Protein AF-A0A954UFY0-F1 (afdb_monomer_lite)

Foldseek 3Di:
DDKDKDAQPLVRDIDIEDLQWDFDRDNPPVDDGDTDRADQAAQKAKDQLCDPADPVKDFQWDHDDDLRHTKGWWQWDQPDADPVRHTWIWTKIKHFDDPHRHHQFRHWDAQQKKKKWKKAFQDQFKKKKKWFWADSSRHGQAIWIDIAHSVNQVVQWDPDPDRVDPRITMGIGRQQRIGGPDNPHDRRDHRIGTGMIMMTTGPDRRGMMTRMIMMHD

Radius of gyration: 18.79 Å; chains: 1; bounding box: 52×45×52 Å

Sequence (217 aa):
SGRGRMRRLADGKEVELTDRQSAVATFDTAEPMKPARPAPPPPQWTQDFREPPPPNCKGHWQPARDGQPAMVTAVPCIAGRDADDRPVIHYGITARAAPTAASHGLVTLTPTSRLRVRYRVASDSNVRIMLGLQKPNGGFGGNFQVWLAADEVSRLLTTEPSTSDASWQSLDIPIAEFEPLIDHIPRPPNNAQVSLVFVATTSIEAGLEVAELSITP

pLDDT: mean 87.23, std 10.58, range [45.84, 97.62]

Secondary structure (DSSP, 8-state):
--EEEEE-TTT--EEEEETT-B----S-TTS----BPPPPPPS-EEE--SSPPPTTSBSEEE--BTTBPPEEE-EEEEEEE-TTSPEEEEEEEEEE---BTTB--SEE--TT-EEEEEEE-SS---EEEEEEEE-TTSSEEEEEEEEE-TTTGGGTB--PPP-S-TT-EEEEEEGGGPEESSTTS-SS-TTPEEEEEEEEEESS----EEEEEEEE-

Structure (mmCIF, N/CA/C/O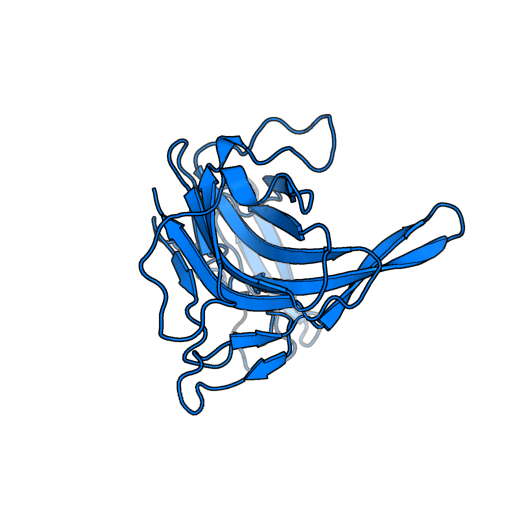 backbone):
data_AF-A0A954UFY0-F1
#
_entry.id   AF-A0A954UFY0-F1
#
loop_
_atom_site.group_PDB
_atom_site.id
_atom_site.type_symbol
_atom_site.label_atom_id
_atom_site.label_alt_id
_atom_site.label_comp_id
_atom_site.label_asym_id
_atom_site.label_entity_id
_atom_site.label_seq_id
_atom_site.pdbx_PDB_ins_code
_atom_site.Cartn_x
_atom_site.Cartn_y
_atom_site.Cartn_z
_atom_site.occupancy
_atom_site.B_iso_or_equiv
_atom_site.auth_seq_id
_atom_site.auth_comp_id
_atom_site.auth_asym_id
_atom_site.auth_atom_id
_atom_site.pdbx_PDB_model_num
ATOM 1 N N . SER A 1 1 ? 27.572 -3.526 -16.489 1.00 57.50 1 SER A N 1
ATOM 2 C CA . SER A 1 1 ? 26.243 -3.112 -16.980 1.00 57.50 1 SER A CA 1
ATOM 3 C C . SER A 1 1 ? 25.424 -4.361 -17.240 1.00 57.50 1 SER A C 1
ATOM 5 O O . SER A 1 1 ? 25.910 -5.263 -17.914 1.00 57.50 1 SER A O 1
ATOM 7 N N . GLY A 1 2 ? 24.234 -4.458 -16.646 1.00 76.81 2 GLY A N 1
ATOM 8 C CA . GLY A 1 2 ? 23.334 -5.593 -16.869 1.00 76.81 2 GLY A CA 1
ATOM 9 C C . GLY A 1 2 ? 22.489 -5.369 -18.120 1.00 76.81 2 GLY A C 1
ATOM 10 O O . GLY A 1 2 ? 21.963 -4.273 -18.310 1.00 76.81 2 GLY A O 1
ATOM 11 N N . ARG A 1 3 ? 22.370 -6.387 -18.976 1.00 87.56 3 ARG A N 1
ATOM 12 C CA . ARG A 1 3 ? 21.373 -6.426 -20.052 1.00 87.56 3 ARG A CA 1
ATOM 13 C C . ARG A 1 3 ? 20.455 -7.610 -19.807 1.00 87.56 3 ARG A C 1
ATOM 15 O O . ARG A 1 3 ? 20.934 -8.701 -19.508 1.00 87.56 3 ARG A O 1
ATOM 22 N N . GLY A 1 4 ? 19.158 -7.374 -19.914 1.00 89.38 4 GLY A N 1
ATOM 23 C CA . GLY A 1 4 ? 18.129 -8.402 -19.844 1.00 89.38 4 GLY A CA 1
ATOM 24 C C . GLY A 1 4 ? 17.388 -8.496 -21.167 1.00 89.38 4 GLY A C 1
ATOM 25 O O . GLY A 1 4 ? 17.350 -7.538 -21.938 1.00 89.38 4 GLY A O 1
ATOM 26 N N . ARG A 1 5 ? 16.771 -9.647 -21.420 1.00 93.44 5 ARG A N 1
ATOM 27 C CA . ARG A 1 5 ? 15.828 -9.815 -22.523 1.00 93.44 5 ARG A CA 1
ATOM 28 C C . ARG A 1 5 ? 14.490 -10.237 -21.954 1.00 93.44 5 ARG A C 1
ATOM 30 O O . ARG A 1 5 ? 14.431 -11.163 -21.151 1.00 93.44 5 ARG A O 1
ATOM 37 N N . MET A 1 6 ? 13.435 -9.551 -22.366 1.00 93.38 6 MET A N 1
ATOM 38 C CA . MET A 1 6 ? 12.068 -9.895 -22.005 1.00 93.38 6 MET A CA 1
ATOM 39 C C . MET A 1 6 ? 11.339 -10.391 -23.247 1.00 93.38 6 MET A C 1
ATOM 41 O O . MET A 1 6 ? 11.436 -9.769 -24.305 1.00 93.38 6 MET A O 1
ATOM 45 N N . ARG A 1 7 ? 10.604 -11.496 -23.109 1.00 95.12 7 ARG A N 1
ATOM 46 C CA . ARG A 1 7 ? 9.772 -12.071 -24.166 1.00 95.12 7 ARG A CA 1
ATOM 47 C C . ARG A 1 7 ? 8.318 -12.100 -23.717 1.00 95.12 7 ARG A C 1
ATOM 49 O O . ARG A 1 7 ? 8.015 -12.663 -22.666 1.00 95.12 7 ARG A O 1
ATOM 56 N N . ARG A 1 8 ? 7.413 -11.543 -24.522 1.00 95.19 8 ARG A N 1
ATOM 57 C CA . ARG A 1 8 ? 5.970 -11.731 -24.341 1.00 95.19 8 ARG A CA 1
ATOM 58 C C . ARG A 1 8 ? 5.596 -13.103 -24.890 1.00 95.19 8 ARG A C 1
ATOM 60 O O . ARG A 1 8 ? 5.804 -13.386 -26.064 1.00 95.19 8 ARG A O 1
ATOM 67 N N . LEU A 1 9 ? 5.060 -13.973 -24.038 1.00 95.06 9 LEU A N 1
ATOM 68 C CA . LEU A 1 9 ? 4.742 -15.350 -24.433 1.00 95.06 9 LEU A CA 1
ATOM 69 C C . LEU A 1 9 ? 3.571 -15.433 -25.422 1.00 95.06 9 LEU A C 1
ATOM 71 O O . LEU A 1 9 ? 3.555 -16.341 -26.243 1.00 95.06 9 LEU A O 1
ATOM 75 N N . ALA A 1 10 ? 2.638 -14.477 -25.372 1.00 94.25 10 ALA A N 1
ATOM 76 C CA . ALA A 1 10 ? 1.433 -14.472 -26.203 1.00 94.25 10 ALA A CA 1
ATOM 77 C C . ALA A 1 10 ? 1.715 -14.366 -27.716 1.00 94.25 10 ALA A C 1
ATOM 79 O O . ALA A 1 10 ? 1.006 -14.977 -28.505 1.00 94.25 10 ALA A O 1
ATOM 80 N N . ASP A 1 11 ? 2.750 -13.622 -28.122 1.00 94.62 11 ASP A N 1
ATOM 81 C CA . ASP A 1 11 ? 3.118 -13.405 -29.534 1.00 94.62 11 ASP A CA 1
ATOM 82 C C . ASP A 1 11 ? 4.609 -13.633 -29.828 1.00 94.62 11 ASP A C 1
ATOM 84 O O . ASP A 1 11 ? 5.074 -13.437 -30.948 1.00 94.62 11 ASP A O 1
ATOM 88 N N . GLY A 1 12 ? 5.386 -14.024 -28.818 1.00 94.38 12 GLY A N 1
ATOM 89 C CA . GLY A 1 12 ? 6.821 -14.244 -28.935 1.00 94.38 12 GLY A CA 1
ATOM 90 C C . GLY A 1 12 ? 7.653 -12.977 -29.128 1.00 94.38 12 GLY A C 1
ATOM 91 O O . GLY A 1 12 ? 8.858 -13.106 -29.335 1.00 94.38 12 GLY A O 1
ATOM 92 N N . LYS A 1 13 ? 7.067 -11.775 -29.049 1.00 95.38 13 LYS A N 1
ATOM 93 C CA . LYS A 1 13 ? 7.809 -10.520 -29.210 1.00 95.38 13 LYS A CA 1
ATOM 94 C C . LYS A 1 13 ? 8.881 -10.406 -28.131 1.00 95.38 13 LYS A C 1
ATOM 96 O O . LYS A 1 13 ? 8.635 -10.742 -26.973 1.00 95.38 13 LYS A O 1
ATOM 101 N N . GLU A 1 14 ? 10.049 -9.886 -28.496 1.00 96.25 14 GLU A N 1
ATOM 102 C CA . GLU A 1 14 ? 11.185 -9.702 -27.590 1.00 96.25 14 GLU A CA 1
ATOM 103 C C . GLU A 1 14 ? 11.614 -8.234 -27.527 1.00 96.25 14 GLU A C 1
ATOM 105 O O . GLU A 1 14 ? 11.508 -7.496 -28.508 1.00 96.25 14 GLU A O 1
ATOM 110 N N . VAL A 1 15 ? 12.106 -7.812 -26.363 1.00 95.25 15 VAL A N 1
ATOM 111 C CA . VAL A 1 15 ? 12.775 -6.522 -26.165 1.00 95.25 15 VAL A CA 1
ATOM 112 C C . VAL A 1 15 ? 14.019 -6.701 -25.304 1.00 95.25 15 VAL A C 1
ATOM 114 O O . VAL A 1 15 ? 14.014 -7.460 -24.331 1.00 95.25 15 VAL A O 1
ATOM 117 N N . GLU A 1 16 ? 15.082 -5.980 -25.647 1.00 95.25 16 GLU A N 1
ATOM 118 C CA . GLU A 1 16 ? 16.251 -5.845 -24.779 1.00 95.25 16 GLU A CA 1
ATOM 119 C C . GLU A 1 16 ? 16.045 -4.703 -23.782 1.00 95.25 16 GLU A C 1
ATOM 121 O O . GLU A 1 16 ? 15.508 -3.646 -24.114 1.00 95.25 16 GLU A O 1
ATOM 126 N N . LEU A 1 17 ? 16.486 -4.927 -22.549 1.00 90.56 17 LEU A N 1
ATOM 127 C CA . LEU A 1 17 ? 16.390 -3.992 -21.439 1.00 90.56 17 LEU A CA 1
ATOM 128 C C . LEU A 1 17 ? 17.785 -3.728 -20.883 1.00 90.56 17 LEU A C 1
ATOM 130 O O . LEU A 1 17 ? 18.581 -4.648 -20.679 1.00 90.56 17 LEU A O 1
ATOM 134 N N . THR A 1 18 ? 18.068 -2.464 -20.594 1.00 88.81 18 THR A N 1
ATOM 135 C CA . THR A 1 18 ? 19.179 -2.091 -19.711 1.00 88.81 18 THR A CA 1
ATOM 136 C C . THR A 1 18 ? 18.754 -2.190 -18.245 1.00 88.81 18 THR A C 1
ATOM 138 O O . THR A 1 18 ? 17.569 -2.279 -17.931 1.00 88.81 18 THR A O 1
ATOM 141 N N . ASP A 1 19 ? 19.717 -2.108 -17.332 1.00 81.06 19 ASP A N 1
ATOM 142 C CA . ASP A 1 19 ? 19.513 -2.088 -15.874 1.00 81.06 19 ASP A CA 1
ATOM 143 C C . ASP A 1 19 ? 18.650 -0.923 -15.338 1.00 81.06 19 ASP A C 1
ATOM 145 O O . ASP A 1 19 ? 18.321 -0.896 -14.153 1.00 81.06 19 ASP A O 1
ATOM 149 N N . ARG A 1 20 ? 18.272 0.037 -16.192 1.00 79.88 20 ARG A N 1
ATOM 150 C CA . ARG A 1 20 ? 17.399 1.180 -15.865 1.00 79.88 20 ARG A CA 1
ATOM 151 C C . ARG A 1 20 ? 16.147 1.254 -16.734 1.00 79.88 20 ARG A C 1
ATOM 153 O O . ARG A 1 20 ? 15.537 2.322 -16.831 1.00 79.88 20 ARG A O 1
ATOM 160 N N . GLN A 1 21 ? 15.808 0.171 -17.422 1.00 86.69 21 GLN A N 1
ATOM 161 C CA . GLN A 1 21 ? 14.616 0.093 -18.252 1.00 86.69 21 GLN A CA 1
ATOM 162 C C . GLN A 1 21 ? 13.697 -1.018 -17.768 1.00 86.69 21 GLN A C 1
ATOM 164 O O . GLN A 1 21 ? 14.136 -2.074 -17.324 1.00 86.69 21 GLN A O 1
ATOM 169 N N . SER A 1 22 ? 12.407 -0.778 -17.934 1.00 85.19 22 SER A N 1
ATOM 170 C CA . SER A 1 22 ? 11.357 -1.777 -17.795 1.00 85.19 22 SER A CA 1
ATOM 171 C C . SER A 1 22 ? 10.532 -1.831 -19.070 1.00 85.19 22 SER A C 1
ATOM 173 O O . SER A 1 22 ? 10.464 -0.857 -19.817 1.00 85.19 22 SER A O 1
ATOM 175 N N . ALA A 1 23 ? 9.862 -2.948 -19.296 1.00 88.44 23 ALA A N 1
ATOM 176 C CA . ALA A 1 23 ? 8.808 -3.069 -20.289 1.00 88.44 23 ALA A CA 1
ATOM 177 C C . ALA A 1 23 ? 7.655 -3.862 -19.664 1.00 88.44 23 ALA A C 1
ATOM 179 O O . ALA A 1 23 ? 7.866 -4.616 -18.716 1.00 88.44 23 ALA A O 1
ATOM 180 N N . VAL A 1 24 ? 6.447 -3.703 -20.200 1.00 87.75 24 VAL A N 1
ATOM 181 C CA . VAL A 1 24 ? 5.268 -4.462 -19.764 1.00 87.75 24 VAL A CA 1
ATOM 182 C C . VAL A 1 24 ? 4.900 -5.458 -20.857 1.00 87.75 24 VAL A C 1
ATOM 184 O O . VAL A 1 24 ? 4.738 -5.079 -22.017 1.00 87.75 24 VAL A O 1
ATOM 187 N N . ALA A 1 25 ? 4.789 -6.734 -20.488 1.00 89.50 25 ALA A N 1
ATOM 188 C CA . ALA A 1 25 ? 4.212 -7.769 -21.337 1.00 89.50 25 ALA A CA 1
ATOM 189 C C . ALA A 1 25 ? 2.736 -7.949 -20.958 1.00 89.50 25 ALA A C 1
ATOM 191 O O . ALA A 1 25 ? 2.419 -8.501 -19.908 1.00 89.50 25 ALA A O 1
ATOM 192 N N . THR A 1 26 ? 1.840 -7.458 -21.807 1.00 87.19 26 THR A N 1
ATOM 193 C CA . THR A 1 26 ? 0.384 -7.616 -21.681 1.00 87.19 26 THR A CA 1
ATOM 194 C C . THR A 1 26 ? -0.090 -8.880 -22.399 1.00 87.19 26 THR A C 1
ATOM 196 O O . THR A 1 26 ? 0.600 -9.384 -23.282 1.00 87.19 26 THR A O 1
ATOM 199 N N . PHE A 1 27 ? -1.284 -9.382 -22.072 1.00 88.50 27 PHE A N 1
ATOM 200 C CA . PHE A 1 27 ? -1.937 -10.416 -22.891 1.00 88.50 27 PHE A CA 1
ATOM 201 C C . PHE A 1 27 ? -2.489 -9.859 -24.207 1.00 88.50 27 PHE A C 1
ATOM 203 O O . PHE A 1 27 ? -2.537 -10.584 -25.195 1.00 88.50 27 PHE A O 1
ATOM 210 N N . ASP A 1 28 ? -2.861 -8.576 -24.235 1.00 90.00 28 ASP A N 1
ATOM 211 C CA . ASP A 1 28 ? -3.236 -7.894 -25.470 1.00 90.00 28 ASP A CA 1
ATOM 212 C C . ASP A 1 28 ? -1.999 -7.701 -26.353 1.00 90.00 28 ASP A C 1
ATOM 214 O O . ASP A 1 28 ? -1.093 -6.926 -26.032 1.00 90.00 28 ASP A O 1
ATOM 218 N N . THR A 1 29 ? -1.946 -8.431 -27.464 1.00 90.75 29 THR A N 1
ATOM 219 C CA . THR A 1 29 ? -0.816 -8.400 -28.392 1.00 90.75 29 THR A CA 1
ATOM 220 C C . THR A 1 29 ? -0.748 -7.109 -29.207 1.00 90.75 29 THR A C 1
ATOM 222 O O . THR A 1 29 ? 0.331 -6.786 -29.710 1.00 90.75 29 THR A O 1
ATOM 225 N N . ALA A 1 30 ? -1.845 -6.349 -29.312 1.00 91.38 30 ALA A N 1
ATOM 226 C CA . ALA A 1 30 ? -1.854 -5.049 -29.980 1.00 91.38 30 ALA A CA 1
ATOM 227 C C . ALA A 1 30 ? -1.066 -3.994 -29.186 1.00 91.38 30 ALA A C 1
ATOM 229 O O . ALA A 1 30 ? -0.421 -3.124 -29.778 1.00 91.38 30 ALA A O 1
ATOM 230 N N . GLU A 1 31 ? -1.040 -4.111 -27.855 1.00 89.56 31 GLU A N 1
ATOM 231 C CA . GLU A 1 31 ? -0.290 -3.203 -26.988 1.00 89.56 31 GLU A CA 1
ATOM 232 C C . GLU A 1 31 ? 1.229 -3.313 -27.232 1.00 89.56 31 GLU A C 1
ATOM 234 O O . GLU A 1 31 ? 1.794 -4.420 -27.296 1.00 89.56 31 GLU A O 1
ATOM 239 N N . PRO A 1 32 ? 1.945 -2.182 -27.373 1.00 88.50 32 PRO A N 1
ATOM 240 C CA . PRO A 1 32 ? 3.365 -2.191 -27.664 1.00 88.50 32 PRO A CA 1
ATOM 241 C C . PRO A 1 32 ? 4.196 -2.574 -26.433 1.00 88.50 32 PRO A C 1
ATOM 243 O O . PRO A 1 32 ? 4.386 -1.787 -25.513 1.00 88.50 32 PRO A O 1
ATOM 246 N N . MET A 1 33 ? 4.844 -3.737 -26.486 1.00 91.56 33 MET A N 1
ATOM 247 C CA . MET A 1 33 ? 5.951 -4.047 -25.578 1.00 91.56 33 MET A CA 1
ATOM 248 C C . MET A 1 33 ? 7.191 -3.229 -25.977 1.00 91.56 33 MET A C 1
ATOM 250 O O . MET A 1 33 ? 7.845 -3.546 -26.974 1.00 91.56 33 MET A O 1
ATOM 254 N N . LYS A 1 34 ? 7.484 -2.149 -25.241 1.00 90.88 34 LYS A N 1
ATOM 255 C CA . LYS A 1 34 ? 8.627 -1.248 -25.476 1.00 90.88 34 LYS A CA 1
ATOM 256 C C . LYS A 1 34 ? 9.406 -0.994 -24.179 1.00 90.88 34 LYS A C 1
ATOM 258 O O . LYS A 1 34 ? 8.775 -0.781 -23.144 1.00 90.88 34 LYS A O 1
ATOM 263 N N . PRO A 1 35 ? 10.751 -0.966 -24.222 1.00 89.81 35 PRO A N 1
ATOM 264 C CA . PRO A 1 35 ? 11.560 -0.488 -23.108 1.00 89.81 35 PRO A CA 1
ATOM 265 C C . PRO A 1 35 ? 11.249 0.977 -22.805 1.00 89.81 35 PRO A C 1
ATOM 267 O O . PRO A 1 35 ? 11.266 1.819 -23.702 1.00 89.81 35 PRO A O 1
ATOM 270 N N . ALA A 1 36 ? 11.039 1.293 -21.536 1.00 87.44 36 ALA A N 1
ATOM 271 C CA . ALA A 1 36 ? 10.930 2.654 -21.041 1.00 87.44 36 ALA A CA 1
ATOM 272 C C . ALA A 1 36 ? 11.788 2.812 -19.788 1.00 87.44 36 ALA A C 1
ATOM 274 O O . ALA A 1 36 ? 11.953 1.871 -19.008 1.00 87.44 36 ALA A O 1
ATOM 275 N N . ARG A 1 37 ? 12.351 4.009 -19.607 1.00 84.06 37 ARG A N 1
ATOM 276 C CA . ARG A 1 37 ? 12.917 4.395 -18.317 1.00 84.06 37 ARG A CA 1
ATOM 277 C C . ARG A 1 37 ? 11.760 4.898 -17.451 1.00 84.06 37 ARG A C 1
ATOM 279 O O . ARG A 1 37 ? 11.104 5.853 -17.865 1.00 84.06 37 ARG A O 1
ATOM 286 N N . PRO A 1 38 ? 11.530 4.307 -16.276 1.00 78.44 38 PRO A N 1
ATOM 287 C CA . PRO A 1 38 ? 10.484 4.775 -15.382 1.00 78.44 38 PRO A CA 1
ATOM 288 C C . PRO A 1 38 ? 10.800 6.179 -14.877 1.00 78.44 38 PRO A C 1
ATOM 290 O O . PRO A 1 38 ? 11.947 6.472 -14.523 1.00 78.44 38 PRO A O 1
ATOM 293 N N . ALA A 1 39 ? 9.788 7.036 -14.830 1.00 80.50 39 ALA A N 1
ATOM 294 C CA . ALA A 1 39 ? 9.858 8.256 -14.053 1.00 80.50 39 ALA A CA 1
ATOM 295 C C . ALA A 1 39 ? 9.917 7.895 -12.556 1.00 80.50 39 ALA A C 1
ATOM 297 O O . ALA A 1 39 ? 9.316 6.899 -12.136 1.00 80.50 39 ALA A O 1
ATOM 298 N N . PRO A 1 40 ? 10.645 8.673 -11.739 1.00 79.75 40 PRO A N 1
ATOM 299 C CA . PRO A 1 40 ? 10.556 8.525 -10.297 1.00 79.75 40 PRO A CA 1
ATOM 300 C C . PRO A 1 40 ? 9.115 8.808 -9.834 1.00 79.75 40 PRO A C 1
ATOM 302 O O . PRO A 1 40 ? 8.467 9.699 -10.393 1.00 79.75 40 PRO A O 1
ATOM 305 N N . PRO A 1 41 ? 8.613 8.093 -8.812 1.00 87.50 41 PRO A N 1
ATOM 306 C CA . PRO A 1 41 ? 7.343 8.426 -8.182 1.00 87.50 41 PRO A CA 1
ATOM 307 C C . PRO A 1 41 ? 7.348 9.859 -7.635 1.00 87.50 41 PRO A C 1
ATOM 309 O O . PRO A 1 41 ? 8.418 10.368 -7.273 1.00 87.50 41 PRO A O 1
ATOM 312 N N . PRO A 1 42 ? 6.173 10.500 -7.521 1.00 89.81 42 PRO A N 1
ATOM 313 C CA . PRO A 1 42 ? 6.071 11.822 -6.919 1.00 89.81 42 PRO A CA 1
ATOM 314 C C . PRO A 1 42 ? 6.568 11.816 -5.457 1.00 89.81 42 PRO A C 1
ATOM 316 O O . PRO A 1 42 ? 6.625 10.760 -4.818 1.00 89.81 42 PRO A O 1
ATOM 319 N N . PRO A 1 43 ? 6.931 12.987 -4.900 1.00 89.50 43 PRO A N 1
ATOM 320 C CA . PRO A 1 43 ? 7.356 13.109 -3.500 1.00 89.50 43 PRO A CA 1
ATOM 321 C C . PRO A 1 43 ? 6.192 12.997 -2.502 1.00 89.50 43 PRO A C 1
ATOM 323 O O . PRO A 1 43 ? 6.421 12.866 -1.306 1.00 89.50 43 PRO A O 1
ATOM 326 N N . GLN A 1 44 ? 4.954 13.065 -2.989 1.00 94.69 44 GLN A N 1
ATOM 327 C CA . GLN A 1 44 ? 3.731 12.905 -2.212 1.00 94.69 44 GLN A CA 1
ATOM 328 C C . GLN A 1 44 ? 2.695 12.151 -3.041 1.00 94.69 44 GLN A C 1
ATOM 330 O O . GLN A 1 44 ? 2.700 12.235 -4.272 1.00 94.69 44 GLN A O 1
ATOM 335 N N . TRP A 1 45 ? 1.792 11.449 -2.372 1.00 95.62 45 TRP A N 1
ATOM 336 C CA . TRP A 1 45 ? 0.743 10.674 -3.018 1.00 95.62 45 TRP A CA 1
ATOM 337 C C . TRP A 1 45 ? -0.521 10.659 -2.168 1.00 95.62 45 TRP A C 1
ATOM 339 O O . TRP A 1 45 ? -0.433 10.539 -0.951 1.00 95.62 45 TRP A O 1
ATOM 349 N N . THR A 1 46 ? -1.681 10.729 -2.820 1.00 95.69 46 THR A N 1
ATOM 350 C CA . THR A 1 46 ? -2.994 10.647 -2.175 1.00 95.69 46 THR A CA 1
ATOM 351 C C . THR A 1 46 ? -3.940 9.817 -3.031 1.00 95.69 46 THR A C 1
ATOM 353 O O . THR A 1 46 ? -3.943 9.924 -4.258 1.00 95.69 46 THR A O 1
ATOM 356 N N . GLN A 1 47 ? -4.773 9.025 -2.368 1.00 94.88 47 GLN A N 1
ATOM 357 C CA . GLN A 1 47 ? -5.907 8.318 -2.933 1.00 94.88 47 GLN A CA 1
ATOM 358 C C . GLN A 1 47 ? -7.124 8.557 -2.033 1.00 94.88 47 GLN A C 1
ATOM 360 O O . GLN A 1 47 ? -7.253 7.950 -0.974 1.00 94.88 47 GLN A O 1
ATOM 365 N N . ASP A 1 48 ? -8.002 9.459 -2.475 1.00 93.69 48 ASP A N 1
ATOM 366 C CA . ASP A 1 48 ? -9.216 9.911 -1.768 1.00 93.69 48 ASP A CA 1
ATOM 367 C C . ASP A 1 48 ? -10.499 9.183 -2.215 1.00 93.69 48 ASP A C 1
ATOM 369 O O . ASP A 1 48 ? -11.607 9.553 -1.833 1.00 93.69 48 ASP A O 1
ATOM 373 N N . PHE A 1 49 ? -10.339 8.172 -3.076 1.00 94.75 49 PHE A N 1
ATOM 374 C CA . PHE A 1 49 ? -11.391 7.291 -3.586 1.00 94.75 49 PHE A CA 1
ATOM 375 C C . PHE A 1 49 ? -12.621 7.994 -4.178 1.00 94.75 49 PHE A C 1
ATOM 377 O O . PHE A 1 49 ? -13.654 7.350 -4.347 1.00 94.75 49 PHE A O 1
ATOM 384 N N . ARG A 1 50 ? -12.534 9.275 -4.567 1.00 94.25 50 ARG A N 1
ATOM 385 C CA . ARG A 1 50 ? -13.631 9.969 -5.271 1.00 94.25 50 ARG A CA 1
ATOM 386 C C . ARG A 1 50 ? -14.000 9.288 -6.588 1.00 94.25 50 ARG A C 1
ATOM 388 O O . ARG A 1 50 ? -15.151 9.346 -7.013 1.00 94.25 50 ARG A O 1
ATOM 395 N N . GLU A 1 51 ? -13.029 8.612 -7.191 1.00 93.75 51 GLU A N 1
ATOM 396 C CA . GLU A 1 51 ? -13.184 7.741 -8.349 1.00 93.75 51 GLU A CA 1
ATOM 397 C C . GLU A 1 51 ? -12.828 6.290 -7.977 1.00 93.75 51 GLU A C 1
ATOM 399 O O . GLU A 1 51 ? -12.068 6.070 -7.022 1.00 93.75 51 GLU A O 1
ATOM 404 N N . PRO A 1 52 ? -13.344 5.290 -8.722 1.00 93.19 52 PRO A N 1
ATOM 405 C CA . PRO A 1 52 ? -12.967 3.899 -8.519 1.00 93.19 52 PRO A CA 1
ATOM 406 C C . PRO A 1 52 ? -11.444 3.719 -8.571 1.00 93.19 52 PRO A C 1
ATOM 408 O O . PRO A 1 52 ? -10.791 4.256 -9.471 1.00 93.19 52 PRO A O 1
ATOM 411 N N . PRO A 1 53 ? -10.851 2.945 -7.645 1.00 91.56 53 PRO A N 1
ATOM 412 C CA . PRO A 1 53 ? -9.421 2.703 -7.666 1.00 91.56 53 PRO A CA 1
ATOM 413 C C . PRO A 1 53 ? -9.021 1.882 -8.907 1.00 91.56 53 PRO A C 1
ATOM 415 O O . PRO A 1 53 ? -9.845 1.145 -9.458 1.00 91.56 53 PRO A O 1
ATOM 418 N N . PRO A 1 54 ? -7.745 1.946 -9.329 1.00 87.62 54 PRO A N 1
ATOM 419 C CA . PRO A 1 54 ? -7.241 1.138 -10.434 1.00 87.62 54 PRO A CA 1
ATOM 420 C C . PRO A 1 54 ? -7.536 -0.368 -10.269 1.00 87.62 54 PRO A C 1
ATOM 422 O O . PRO A 1 54 ? -7.526 -0.863 -9.141 1.00 87.62 54 PRO A O 1
ATOM 425 N N . PRO A 1 55 ? -7.717 -1.145 -11.359 1.00 86.62 55 PRO A N 1
ATOM 426 C CA . PRO A 1 55 ? -8.135 -2.554 -11.281 1.00 86.62 55 PRO A CA 1
ATOM 427 C C . PRO A 1 55 ? -7.202 -3.494 -10.502 1.00 86.62 55 PRO A C 1
ATOM 429 O O . PRO A 1 55 ? -7.603 -4.589 -10.118 1.00 86.62 55 PRO A O 1
ATOM 432 N N . ASN A 1 56 ? -5.941 -3.108 -10.299 1.00 87.56 56 ASN A N 1
ATOM 433 C CA . ASN A 1 56 ? -4.966 -3.872 -9.519 1.00 87.56 56 ASN A CA 1
ATOM 434 C C . ASN A 1 56 ? -5.062 -3.618 -8.002 1.00 87.56 56 ASN A C 1
ATOM 436 O O . ASN A 1 56 ? -4.406 -4.317 -7.226 1.00 87.56 56 ASN A O 1
ATOM 440 N N . CYS A 1 57 ? -5.851 -2.634 -7.576 1.00 92.12 57 CYS A N 1
ATOM 441 C CA . CYS A 1 57 ? -6.218 -2.421 -6.183 1.00 92.12 57 CYS A CA 1
ATOM 442 C C . CYS A 1 57 ? -7.233 -3.479 -5.720 1.00 92.12 57 CYS A C 1
ATOM 444 O O . CYS A 1 57 ? -7.851 -4.181 -6.517 1.00 92.12 57 CYS A O 1
ATOM 446 N N . LYS A 1 58 ? -7.403 -3.608 -4.403 1.00 93.81 58 LYS A N 1
ATOM 447 C CA . LYS A 1 58 ? -8.362 -4.545 -3.796 1.00 93.81 58 LYS A CA 1
ATOM 448 C C . LYS A 1 58 ? -9.285 -3.804 -2.853 1.00 93.81 58 LYS A C 1
ATOM 450 O O . LYS A 1 58 ? -8.831 -2.887 -2.173 1.00 93.81 58 LYS A O 1
ATOM 455 N N . GLY A 1 59 ? -10.522 -4.275 -2.787 1.00 96.12 59 GLY A N 1
ATOM 456 C CA . GLY A 1 59 ? -11.591 -3.722 -1.970 1.00 96.12 59 GLY A CA 1
ATOM 457 C C . GLY A 1 59 ? -12.843 -3.476 -2.807 1.00 96.12 59 GLY A C 1
ATOM 458 O O . GLY A 1 59 ? -12.783 -3.461 -4.038 1.00 96.12 59 GLY A O 1
ATOM 459 N N . HIS A 1 60 ? -13.980 -3.316 -2.143 1.00 97.19 60 HIS A N 1
ATOM 460 C CA . HIS A 1 60 ? -15.237 -2.971 -2.792 1.00 97.19 60 HIS A CA 1
ATOM 461 C C . HIS A 1 60 ? -15.433 -1.456 -2.740 1.00 97.19 60 HIS A C 1
ATOM 463 O O . HIS A 1 60 ? -15.683 -0.899 -1.674 1.00 97.19 60 HIS A O 1
ATOM 469 N N . TRP A 1 61 ? -15.258 -0.782 -3.877 1.00 97.62 61 TRP A N 1
ATOM 470 C CA . TRP A 1 61 ? -15.418 0.668 -3.956 1.00 97.62 61 TRP A CA 1
ATOM 471 C C . TRP A 1 61 ? -16.886 1.080 -3.959 1.00 97.62 61 TRP A C 1
ATOM 473 O O . TRP A 1 61 ? -17.712 0.472 -4.641 1.00 97.62 61 TRP A O 1
ATOM 483 N N . GLN A 1 62 ? -17.178 2.157 -3.238 1.00 96.50 62 GLN A N 1
ATOM 484 C CA . GLN A 1 62 ? -18.485 2.784 -3.170 1.00 96.50 62 GLN A CA 1
ATOM 485 C C . GLN A 1 62 ? -18.339 4.298 -3.398 1.00 96.50 62 GLN A C 1
ATOM 487 O O . GLN A 1 62 ? -17.479 4.932 -2.777 1.00 96.50 62 GLN A O 1
ATOM 492 N N . PRO A 1 63 ? -19.170 4.905 -4.265 1.00 96.50 63 PRO A N 1
ATOM 493 C CA . PRO A 1 63 ? -19.173 6.352 -4.445 1.00 96.50 63 PRO A CA 1
ATOM 494 C C . PRO A 1 63 ? -19.681 7.057 -3.183 1.00 96.50 63 PRO A C 1
ATOM 496 O O . PRO A 1 63 ? -20.396 6.461 -2.377 1.00 96.50 63 PRO A O 1
ATOM 499 N N . ALA A 1 64 ? -19.378 8.350 -3.055 1.00 93.81 64 ALA A N 1
ATOM 500 C CA . ALA A 1 64 ? -19.935 9.190 -1.997 1.00 93.81 64 ALA A CA 1
ATOM 501 C C . ALA A 1 64 ? -21.474 9.200 -2.052 1.00 93.81 64 ALA A C 1
ATOM 503 O O . ALA A 1 64 ? -22.062 9.268 -3.136 1.00 93.81 64 ALA A O 1
ATOM 504 N N . ARG A 1 65 ? -22.125 9.148 -0.885 1.00 90.25 65 ARG A N 1
ATOM 505 C CA . ARG A 1 65 ? -23.591 9.174 -0.732 1.00 90.25 65 ARG A CA 1
ATOM 506 C C . ARG A 1 65 ? -23.963 9.907 0.548 1.00 90.25 65 ARG A C 1
ATOM 508 O O . ARG A 1 65 ? -23.335 9.654 1.564 1.00 90.25 65 ARG A O 1
ATOM 515 N N . ASP A 1 66 ? -24.967 10.781 0.493 1.00 82.75 66 ASP A N 1
ATOM 516 C CA . ASP A 1 66 ? -25.655 11.411 1.635 1.00 82.75 66 ASP A CA 1
ATOM 517 C C . ASP A 1 66 ? -24.806 11.585 2.911 1.00 82.75 66 ASP A C 1
ATOM 519 O O . ASP A 1 66 ? -24.978 10.889 3.909 1.00 82.75 66 ASP A O 1
ATOM 523 N N . GLY A 1 67 ? -23.853 12.522 2.872 1.00 80.50 67 GLY A N 1
ATOM 524 C CA . GLY A 1 67 ? -23.003 12.855 4.024 1.00 80.50 67 GLY A CA 1
ATOM 525 C C . GLY A 1 67 ? -21.862 11.870 4.315 1.00 80.50 67 GLY A C 1
ATOM 526 O O . GLY A 1 67 ? -21.032 12.160 5.174 1.00 80.50 67 GLY A O 1
ATOM 527 N N . GLN A 1 68 ? -21.764 10.755 3.587 1.00 86.81 68 GLN A N 1
ATOM 528 C CA . GLN A 1 68 ? -20.638 9.822 3.640 1.00 86.81 68 GLN A CA 1
ATOM 529 C C . GLN A 1 68 ? -19.651 10.067 2.486 1.00 86.81 68 GLN A C 1
ATOM 531 O O . GLN A 1 68 ? -20.073 10.315 1.347 1.00 86.81 68 GLN A O 1
ATOM 536 N N . PRO A 1 69 ? -18.331 9.999 2.749 1.00 91.88 69 PRO A N 1
ATOM 537 C CA . PRO A 1 69 ? -17.324 10.123 1.703 1.00 91.88 69 PRO A CA 1
ATOM 538 C C . PRO A 1 69 ? -17.391 8.934 0.738 1.00 91.88 69 PRO A C 1
ATOM 540 O O . PRO A 1 69 ? -17.968 7.892 1.046 1.00 91.88 69 PRO A O 1
ATOM 543 N N . ALA A 1 70 ? -16.764 9.073 -0.429 1.00 95.38 70 ALA A N 1
ATOM 544 C CA . ALA A 1 70 ? -16.454 7.902 -1.235 1.00 95.38 70 ALA A CA 1
ATOM 545 C C . ALA A 1 70 ? -15.451 7.031 -0.470 1.00 95.38 70 ALA A C 1
ATOM 547 O O . ALA A 1 70 ? -14.607 7.547 0.269 1.00 95.38 70 ALA A O 1
ATOM 548 N N . MET A 1 71 ? -15.578 5.716 -0.593 1.00 96.00 71 MET A N 1
ATOM 549 C CA . MET A 1 71 ? -14.827 4.800 0.256 1.00 96.00 71 MET A CA 1
ATOM 550 C C . MET A 1 71 ? -14.613 3.453 -0.410 1.00 96.00 71 MET A C 1
ATOM 552 O O . MET A 1 71 ? -15.216 3.117 -1.431 1.00 96.00 71 MET A O 1
ATOM 556 N N . VAL A 1 72 ? -13.754 2.656 0.205 1.00 97.62 72 VAL A N 1
ATOM 557 C CA . VAL A 1 72 ? -13.560 1.260 -0.149 1.00 97.62 72 VAL A CA 1
ATOM 558 C C . VAL A 1 72 ? -13.767 0.411 1.089 1.00 97.62 72 VAL A C 1
ATOM 560 O O . VAL A 1 72 ? -13.201 0.702 2.139 1.00 97.62 72 VAL A O 1
ATOM 563 N N . THR A 1 73 ? -14.556 -0.647 0.949 1.00 97.44 73 THR A N 1
ATOM 564 C CA . THR A 1 73 ? -14.756 -1.662 1.982 1.00 97.44 73 THR A CA 1
ATOM 565 C C . THR A 1 73 ? -13.758 -2.797 1.785 1.00 97.44 73 THR A C 1
ATOM 567 O O . THR A 1 73 ? -13.455 -3.206 0.657 1.00 97.44 73 THR A O 1
ATOM 570 N N . ALA A 1 74 ? -13.219 -3.300 2.889 1.00 97.44 74 ALA A N 1
ATOM 571 C CA . ALA A 1 74 ? -12.290 -4.414 2.898 1.00 97.44 74 ALA A CA 1
ATOM 572 C C . ALA A 1 74 ? -12.899 -5.687 2.297 1.00 97.44 74 ALA A C 1
ATOM 574 O O . ALA A 1 74 ? -14.077 -5.980 2.466 1.00 97.44 74 ALA A O 1
ATOM 575 N N . VAL A 1 75 ? -12.066 -6.464 1.603 1.00 96.50 75 VAL A N 1
ATOM 576 C CA . VAL A 1 75 ? -12.438 -7.768 1.032 1.00 96.50 75 VAL A CA 1
ATOM 577 C C . VAL A 1 75 ? -11.485 -8.851 1.538 1.00 96.50 75 VAL A C 1
ATOM 579 O O . VAL A 1 75 ? -10.324 -8.543 1.847 1.00 96.50 75 VAL A O 1
ATOM 582 N N . PRO A 1 76 ? -11.918 -10.123 1.609 1.00 94.88 76 PRO A N 1
ATOM 583 C CA . PRO A 1 76 ? -11.055 -11.211 2.047 1.00 94.88 76 PRO A CA 1
ATOM 584 C C . PRO A 1 76 ? -9.838 -11.368 1.124 1.00 94.88 76 PRO A C 1
ATOM 586 O O . PRO A 1 76 ? -9.930 -11.418 -0.105 1.00 94.88 76 PRO A O 1
ATOM 589 N N . CYS A 1 77 ? -8.668 -11.460 1.741 1.00 90.62 77 CYS A N 1
ATOM 590 C CA . CYS A 1 77 ? -7.366 -11.605 1.115 1.00 90.62 77 CYS A CA 1
ATOM 591 C C . CYS A 1 77 ? -6.600 -12.732 1.807 1.00 90.62 77 CYS A C 1
ATOM 593 O O . CYS A 1 77 ? -6.382 -12.692 3.016 1.00 90.62 77 CYS A O 1
ATOM 595 N N . ILE A 1 78 ? -6.127 -13.705 1.029 1.00 89.75 78 ILE A N 1
ATOM 596 C CA . ILE A 1 78 ? -5.199 -14.722 1.531 1.00 89.75 78 ILE A CA 1
ATOM 597 C C . ILE A 1 78 ? -3.863 -14.030 1.816 1.00 89.75 78 ILE A C 1
ATOM 599 O O . ILE A 1 78 ? -3.209 -13.534 0.897 1.00 89.75 78 ILE A O 1
ATOM 603 N N . ALA A 1 79 ? -3.488 -13.970 3.090 1.00 84.94 79 ALA A N 1
ATOM 604 C CA . ALA A 1 79 ? -2.260 -13.341 3.566 1.00 84.94 79 ALA A CA 1
ATOM 605 C C . ALA A 1 79 ? -1.091 -14.325 3.684 1.00 84.94 79 ALA A C 1
ATOM 607 O O . ALA A 1 79 ? 0.063 -13.914 3.769 1.00 84.94 79 ALA A O 1
ATOM 608 N N . GLY A 1 80 ? -1.390 -15.620 3.678 1.00 86.38 80 GLY A N 1
ATOM 609 C CA . GLY A 1 80 ? -0.415 -16.689 3.795 1.00 86.38 80 GLY A CA 1
ATOM 610 C C . GLY A 1 80 ? -1.101 -18.003 4.126 1.00 86.38 80 GLY A C 1
ATOM 611 O O . GLY A 1 80 ? -2.313 -18.153 3.933 1.00 86.38 80 GLY A O 1
ATOM 612 N N . ARG A 1 81 ? -0.311 -18.942 4.636 1.00 89.62 81 ARG A N 1
ATOM 613 C CA . ARG A 1 81 ? -0.790 -20.210 5.174 1.00 89.62 81 ARG A CA 1
ATOM 614 C C . ARG A 1 81 ? -0.184 -20.445 6.549 1.00 89.62 81 ARG A C 1
ATOM 616 O O . ARG A 1 81 ? 0.933 -19.991 6.798 1.00 89.62 81 ARG A O 1
ATOM 623 N N . ASP A 1 82 ? -0.943 -21.080 7.430 1.00 89.50 82 ASP A N 1
ATOM 624 C CA . ASP A 1 82 ? -0.460 -21.482 8.749 1.00 89.50 82 ASP A CA 1
ATOM 625 C C . ASP A 1 82 ? 0.370 -22.780 8.676 1.00 89.50 82 ASP A C 1
ATOM 627 O O . ASP A 1 82 ? 0.660 -23.298 7.594 1.00 89.50 82 ASP A O 1
ATOM 631 N N . ALA A 1 83 ? 0.787 -23.292 9.837 1.00 92.12 83 ALA A N 1
ATOM 632 C CA . ALA A 1 83 ? 1.591 -24.511 9.937 1.00 92.12 83 ALA A CA 1
ATOM 633 C C . ALA A 1 83 ? 0.863 -25.774 9.430 1.00 92.12 83 ALA A C 1
ATOM 635 O O . ALA A 1 83 ? 1.526 -26.737 9.050 1.00 92.12 83 ALA A O 1
ATOM 636 N N . ASP A 1 84 ? -0.471 -25.749 9.382 1.00 94.75 84 ASP A N 1
ATOM 637 C CA . ASP A 1 84 ? -1.325 -26.839 8.904 1.00 94.75 84 ASP A CA 1
ATOM 638 C C . ASP A 1 84 ? -1.741 -26.643 7.428 1.00 94.75 84 ASP A C 1
ATOM 640 O O . ASP A 1 84 ? -2.697 -27.263 6.958 1.00 94.75 84 ASP A O 1
ATOM 644 N N . ASP A 1 85 ? -1.050 -25.761 6.693 1.00 92.62 85 ASP A N 1
ATOM 645 C CA . ASP A 1 85 ? -1.344 -25.359 5.309 1.00 92.62 85 ASP A CA 1
ATOM 646 C C . ASP A 1 85 ? -2.723 -24.691 5.121 1.00 92.62 85 ASP A C 1
ATOM 648 O O . ASP A 1 85 ? -3.207 -24.541 3.996 1.00 92.62 85 ASP A O 1
ATOM 652 N N . ARG A 1 86 ? -3.382 -24.219 6.185 1.00 92.00 86 ARG A N 1
ATOM 653 C CA . ARG A 1 86 ? -4.690 -23.556 6.065 1.00 92.00 86 ARG A CA 1
ATOM 654 C C . ARG A 1 86 ? -4.512 -22.091 5.675 1.00 92.00 86 ARG A C 1
ATOM 656 O O . ARG A 1 86 ? -3.578 -21.437 6.142 1.00 92.00 86 ARG A O 1
ATOM 663 N N . PRO A 1 87 ? -5.392 -21.536 4.822 1.00 90.31 87 PRO A N 1
ATOM 664 C CA . PRO A 1 87 ? -5.286 -20.144 4.408 1.00 90.31 87 PRO A CA 1
ATOM 665 C C . PRO A 1 87 ? -5.511 -19.202 5.594 1.00 90.31 87 PRO A C 1
ATOM 667 O O . PRO A 1 87 ? -6.558 -19.231 6.236 1.00 90.31 87 PRO A O 1
ATOM 670 N N . VAL A 1 88 ? -4.553 -18.305 5.825 1.00 90.06 88 VAL A N 1
ATOM 671 C CA . VAL A 1 88 ? -4.718 -17.180 6.750 1.00 90.06 88 VAL A CA 1
ATOM 672 C C . VAL A 1 88 ? -5.399 -16.049 5.992 1.00 90.06 88 VAL A C 1
ATOM 674 O O . VAL A 1 88 ? -4.857 -15.539 5.007 1.00 90.06 88 VAL A O 1
ATOM 677 N N . ILE A 1 89 ? -6.597 -15.667 6.434 1.00 92.00 89 ILE A N 1
ATOM 678 C CA . ILE A 1 89 ? -7.413 -14.639 5.784 1.00 92.00 89 ILE A CA 1
ATOM 679 C C . ILE A 1 89 ? -7.290 -13.329 6.559 1.00 92.00 89 ILE A C 1
ATOM 681 O O . ILE A 1 89 ? -7.536 -13.264 7.763 1.00 92.00 89 ILE A O 1
ATOM 685 N N . HIS A 1 90 ? -6.938 -12.269 5.843 1.00 93.25 90 HIS A N 1
ATOM 686 C CA . HIS A 1 90 ? -7.131 -10.896 6.293 1.00 93.25 90 HIS A CA 1
ATOM 687 C C . HIS A 1 90 ? -8.259 -10.261 5.488 1.00 93.25 90 HIS A C 1
ATOM 689 O O . HIS A 1 90 ? -8.439 -10.590 4.318 1.00 93.25 90 HIS A O 1
ATOM 695 N N . TYR A 1 91 ? -8.965 -9.302 6.070 1.00 96.00 91 TYR A N 1
ATOM 696 C CA . TYR A 1 91 ? -9.937 -8.487 5.350 1.00 96.00 91 TYR A CA 1
ATOM 697 C C . TYR A 1 91 ? -9.299 -7.135 5.117 1.00 96.00 91 TYR A C 1
ATOM 699 O O . TYR A 1 91 ? -9.038 -6.406 6.070 1.00 96.00 91 TYR A O 1
ATOM 707 N N . GLY A 1 92 ? -8.989 -6.808 3.863 1.00 95.62 92 GLY A N 1
ATOM 708 C CA . GLY A 1 92 ? -8.235 -5.592 3.604 1.00 95.62 92 GLY A CA 1
ATOM 709 C C . GLY A 1 92 ? -8.438 -4.953 2.248 1.00 95.62 92 GLY A C 1
ATOM 710 O O . GLY A 1 92 ? -9.111 -5.471 1.355 1.00 95.62 92 GLY A O 1
ATOM 711 N N . ILE A 1 93 ? -7.821 -3.785 2.142 1.00 96.88 93 ILE A N 1
ATOM 712 C CA . ILE A 1 93 ? -7.870 -2.858 1.019 1.00 96.88 93 ILE A CA 1
ATOM 713 C C . ILE A 1 93 ? -6.437 -2.657 0.555 1.00 96.88 93 ILE A C 1
ATOM 715 O O . ILE A 1 93 ? -5.540 -2.468 1.378 1.00 96.88 93 ILE A O 1
ATOM 719 N N . THR A 1 94 ? -6.203 -2.707 -0.757 1.00 95.81 94 THR A N 1
ATOM 720 C CA . THR A 1 94 ? -4.872 -2.412 -1.308 1.00 95.81 94 THR A CA 1
ATOM 721 C C . THR A 1 94 ? -4.926 -1.217 -2.235 1.00 95.81 94 THR A C 1
ATOM 723 O O . THR A 1 94 ? -5.774 -1.182 -3.122 1.00 95.81 94 THR A O 1
ATOM 726 N N . ALA A 1 95 ? -3.982 -0.296 -2.064 1.00 95.19 95 ALA A N 1
ATOM 727 C CA . ALA A 1 95 ? -3.610 0.685 -3.070 1.00 95.19 95 ALA A CA 1
ATOM 728 C C . ALA A 1 95 ? -2.276 0.268 -3.691 1.00 95.19 95 ALA A C 1
ATOM 730 O O . ALA A 1 95 ? -1.335 -0.089 -2.976 1.00 95.19 95 ALA A O 1
ATOM 731 N N . ARG A 1 96 ? -2.194 0.268 -5.022 1.00 91.88 96 ARG A N 1
ATOM 732 C CA . ARG A 1 96 ? -1.012 -0.184 -5.764 1.00 91.88 96 ARG A CA 1
ATOM 733 C C . ARG A 1 96 ? -0.682 0.772 -6.890 1.00 91.88 96 ARG A C 1
ATOM 735 O O . ARG A 1 96 ? -1.580 1.289 -7.549 1.00 91.88 96 ARG A O 1
ATOM 742 N N . ALA A 1 97 ? 0.610 0.938 -7.157 1.00 82.69 97 ALA A N 1
ATOM 743 C CA . ALA A 1 97 ? 1.042 1.614 -8.372 1.00 82.69 97 ALA A CA 1
ATOM 744 C C . ALA A 1 97 ? 0.517 0.840 -9.590 1.00 82.69 97 ALA A C 1
ATOM 746 O O . ALA A 1 97 ? 0.581 -0.393 -9.622 1.00 82.69 97 ALA A O 1
ATOM 747 N N . ALA A 1 98 ? -0.037 1.545 -10.577 1.00 73.31 98 ALA A N 1
ATOM 748 C CA . ALA A 1 98 ? -0.449 0.918 -11.826 1.00 73.31 98 ALA A CA 1
ATOM 749 C C . ALA A 1 98 ? 0.781 0.276 -12.500 1.00 73.31 98 ALA A C 1
ATOM 751 O O . ALA A 1 98 ? 1.840 0.908 -12.538 1.00 73.31 98 ALA A O 1
ATOM 752 N N . PRO A 1 99 ? 0.677 -0.952 -13.038 1.00 65.62 99 PRO A N 1
ATOM 753 C CA . PRO A 1 99 ? 1.809 -1.661 -13.624 1.00 65.62 99 PRO A CA 1
ATOM 754 C C . PRO A 1 99 ? 2.120 -1.090 -15.013 1.00 65.62 99 PRO A C 1
ATOM 756 O O . PRO A 1 99 ? 1.798 -1.683 -16.040 1.00 65.62 99 PRO A O 1
ATOM 759 N N . THR A 1 100 ? 2.718 0.097 -15.051 1.00 69.50 100 THR A N 1
ATOM 760 C CA . THR A 1 100 ? 3.094 0.777 -16.291 1.00 69.50 100 THR A CA 1
ATOM 761 C C . THR A 1 100 ? 4.607 0.758 -16.455 1.00 69.50 100 THR A C 1
ATOM 763 O O . THR A 1 100 ? 5.353 0.798 -15.483 1.00 69.50 100 THR A O 1
ATOM 766 N N . ALA A 1 101 ? 5.092 0.766 -17.697 1.00 58.81 101 ALA A N 1
ATOM 767 C CA . ALA A 1 101 ? 6.530 0.893 -17.947 1.00 58.81 101 ALA A CA 1
ATOM 768 C C . ALA A 1 101 ? 7.090 2.271 -17.515 1.00 58.81 101 ALA A C 1
ATOM 770 O O . ALA A 1 101 ? 8.306 2.449 -17.459 1.00 58.81 101 ALA A O 1
ATOM 771 N N . ALA A 1 102 ? 6.208 3.242 -17.243 1.00 60.00 102 ALA A N 1
ATOM 772 C CA . ALA A 1 102 ? 6.537 4.637 -16.974 1.00 60.00 102 ALA A CA 1
ATOM 773 C C . ALA A 1 102 ? 6.582 4.999 -15.480 1.00 60.00 102 ALA A C 1
ATOM 775 O O . ALA A 1 102 ? 7.194 6.006 -15.144 1.00 60.00 102 ALA A O 1
ATOM 776 N N . SER A 1 103 ? 5.982 4.210 -14.584 1.00 66.00 103 SER A N 1
ATOM 777 C CA . SER A 1 103 ? 6.043 4.429 -13.133 1.00 66.00 103 SER A CA 1
ATOM 778 C C . SER A 1 103 ? 5.865 3.112 -12.381 1.00 66.00 103 SER A C 1
ATOM 780 O O . SER A 1 103 ? 4.973 2.334 -12.716 1.00 66.00 103 SER A O 1
ATOM 782 N N . HIS A 1 104 ? 6.693 2.892 -11.355 1.00 72.06 104 HIS A N 1
ATOM 783 C CA . HIS A 1 104 ? 6.685 1.668 -10.535 1.00 72.06 104 HIS A CA 1
ATOM 784 C C . HIS A 1 104 ? 6.239 1.882 -9.085 1.00 72.06 104 HIS A C 1
ATOM 786 O O . HIS A 1 104 ? 6.105 0.916 -8.336 1.00 72.06 104 HIS A O 1
ATOM 792 N N . GLY A 1 105 ? 5.978 3.126 -8.677 1.00 87.06 105 GLY A N 1
ATOM 793 C CA . GLY A 1 105 ? 5.671 3.449 -7.287 1.00 87.06 105 GLY A CA 1
ATOM 794 C C . GLY A 1 105 ? 4.626 4.547 -7.134 1.00 87.06 105 GLY A C 1
ATOM 795 O O . GLY A 1 105 ? 4.435 5.383 -8.012 1.00 87.06 105 GLY A O 1
ATOM 796 N N . LEU A 1 106 ? 3.956 4.521 -5.988 1.00 92.44 106 LEU A N 1
ATOM 797 C CA . LEU A 1 106 ? 3.014 5.522 -5.508 1.00 92.44 106 LEU A CA 1
ATOM 798 C C . LEU A 1 106 ? 3.757 6.792 -5.081 1.00 92.44 106 LEU A C 1
ATOM 800 O O . LEU A 1 106 ? 3.384 7.885 -5.484 1.00 92.44 106 LEU A O 1
ATOM 804 N N . VAL A 1 107 ? 4.833 6.636 -4.305 1.00 94.50 107 VAL A N 1
ATOM 805 C CA . VAL A 1 107 ? 5.603 7.739 -3.711 1.00 94.50 107 VAL A CA 1
ATOM 806 C C . VAL A 1 107 ? 7.042 7.310 -3.423 1.00 94.50 107 VAL A C 1
ATOM 808 O O . VAL A 1 107 ? 7.305 6.121 -3.213 1.00 94.50 107 VAL A O 1
ATOM 811 N N . THR A 1 108 ? 7.970 8.267 -3.394 1.00 93.38 108 THR A N 1
ATOM 812 C CA . THR A 1 108 ? 9.343 8.058 -2.904 1.00 93.38 108 THR A CA 1
ATOM 813 C C . THR A 1 108 ? 9.445 8.476 -1.437 1.00 93.38 108 THR A C 1
ATOM 815 O O . THR A 1 108 ? 9.152 9.620 -1.108 1.00 93.38 108 THR A O 1
ATOM 818 N N . LEU A 1 109 ? 9.886 7.568 -0.564 1.00 93.12 109 LEU A N 1
ATOM 819 C CA . LEU A 1 109 ? 9.979 7.806 0.876 1.00 93.12 109 LEU A CA 1
ATOM 820 C C . LEU A 1 109 ? 11.211 8.630 1.266 1.00 93.12 109 LEU A C 1
ATOM 822 O O . LEU A 1 109 ? 12.334 8.376 0.818 1.00 93.12 109 LEU A O 1
ATOM 826 N N . THR A 1 110 ? 10.993 9.551 2.197 1.00 92.62 110 THR A N 1
ATOM 827 C CA . THR A 1 110 ? 12.008 10.276 2.970 1.00 92.62 110 THR A CA 1
ATOM 828 C C . THR A 1 110 ? 11.967 9.827 4.439 1.00 92.62 110 THR A C 1
ATOM 830 O O . THR A 1 110 ? 10.951 9.291 4.882 1.00 92.62 110 THR A O 1
ATOM 833 N N . PRO A 1 111 ? 13.020 10.082 5.243 1.00 90.50 111 PRO A N 1
ATOM 834 C CA . PRO A 1 111 ? 12.993 9.797 6.684 1.00 90.50 111 PRO A CA 1
ATOM 835 C C . PRO A 1 111 ? 11.862 10.492 7.453 1.00 90.50 111 PRO A C 1
ATOM 837 O O . PRO A 1 111 ? 11.479 10.033 8.524 1.00 90.50 111 PRO A O 1
ATOM 840 N N . THR A 1 112 ? 11.361 11.613 6.931 1.00 93.38 112 THR A N 1
ATOM 841 C CA . THR A 1 112 ? 10.287 12.401 7.547 1.00 93.38 112 THR A CA 1
ATOM 842 C C . THR A 1 112 ? 8.900 11.967 7.091 1.00 93.38 112 THR A C 1
ATOM 844 O O . THR A 1 112 ? 7.922 12.370 7.710 1.00 93.38 112 THR A O 1
ATOM 847 N N . SER A 1 113 ? 8.822 11.116 6.060 1.00 95.81 113 SER A N 1
ATOM 848 C CA . SER A 1 113 ? 7.558 10.719 5.454 1.00 95.81 113 SER A CA 1
ATOM 849 C C . SER A 1 113 ? 6.590 10.117 6.469 1.00 95.81 113 SER A C 1
ATOM 851 O O . SER A 1 113 ? 6.988 9.417 7.408 1.00 95.81 113 SER A O 1
ATOM 853 N N . ARG A 1 114 ? 5.299 10.356 6.241 1.00 96.31 114 ARG A N 1
ATOM 854 C CA . ARG A 1 114 ? 4.197 9.914 7.097 1.00 96.31 114 ARG A CA 1
ATOM 855 C C . ARG A 1 114 ? 3.078 9.339 6.245 1.00 96.31 114 ARG A C 1
ATOM 857 O O . ARG A 1 114 ? 2.733 9.919 5.217 1.00 96.31 114 ARG A O 1
ATOM 864 N N . LEU A 1 115 ? 2.528 8.204 6.663 1.00 97.25 115 LEU A N 1
ATOM 865 C CA . LEU A 1 115 ? 1.322 7.624 6.083 1.00 97.25 115 LEU A CA 1
ATOM 866 C C . LEU A 1 115 ? 0.112 8.116 6.873 1.00 97.25 115 LEU A C 1
ATOM 868 O O . LEU A 1 115 ? 0.007 7.841 8.068 1.00 97.25 115 LEU A O 1
ATOM 872 N N . ARG A 1 116 ? -0.836 8.750 6.185 1.00 96.56 116 ARG A N 1
ATOM 873 C CA . ARG A 1 116 ? -2.154 9.051 6.730 1.00 96.56 116 ARG A CA 1
ATOM 874 C C . ARG A 1 116 ? -3.197 8.093 6.192 1.00 96.56 116 ARG A C 1
ATOM 876 O O . ARG A 1 116 ? -3.211 7.768 5.002 1.00 96.56 116 ARG A O 1
ATOM 883 N N . VAL A 1 117 ? -4.073 7.648 7.083 1.00 95.94 117 VAL A N 1
ATOM 884 C CA . VAL A 1 117 ? -5.164 6.726 6.762 1.00 95.94 117 VAL A CA 1
ATOM 885 C C . VAL A 1 117 ? -6.440 7.253 7.392 1.00 95.94 117 VAL A C 1
ATOM 887 O O . VAL A 1 117 ? -6.529 7.308 8.616 1.00 95.94 117 VAL A O 1
ATOM 890 N N . ARG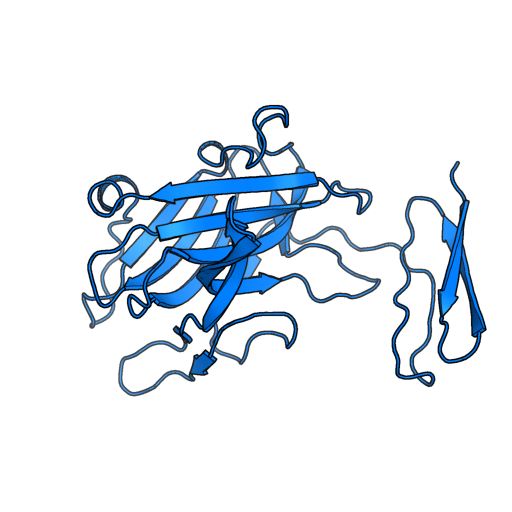 A 1 118 ? -7.433 7.595 6.568 1.00 94.88 118 ARG A N 1
ATOM 891 C CA . ARG A 1 118 ? -8.784 7.912 7.037 1.00 94.88 118 ARG A CA 1
ATOM 892 C C . ARG A 1 118 ? -9.669 6.685 6.882 1.00 94.88 118 ARG A C 1
ATOM 894 O O . ARG A 1 118 ? -9.928 6.247 5.759 1.00 94.88 118 ARG A O 1
ATOM 901 N N . TYR A 1 119 ? -10.124 6.131 7.996 1.00 93.69 119 TYR A N 1
ATOM 902 C CA . TYR A 1 119 ? -10.781 4.827 8.044 1.00 93.69 119 TYR A CA 1
ATOM 903 C C . TYR A 1 119 ? -11.849 4.751 9.135 1.00 93.69 119 TYR A C 1
ATOM 905 O O . TYR A 1 119 ? -11.930 5.616 10.004 1.00 93.69 119 TYR A O 1
ATOM 913 N N . ARG A 1 120 ? -12.657 3.696 9.096 1.00 91.88 120 ARG A N 1
ATOM 914 C CA . ARG A 1 120 ? -13.491 3.253 10.214 1.00 91.88 120 ARG A CA 1
ATOM 915 C C . ARG A 1 120 ? -13.543 1.732 10.257 1.00 91.88 120 ARG A C 1
ATOM 917 O O . ARG A 1 120 ? -13.256 1.064 9.263 1.00 91.88 120 ARG A O 1
ATOM 924 N N . VAL A 1 121 ? -13.894 1.194 11.417 1.00 91.12 121 VAL A N 1
ATOM 925 C CA . VAL A 1 121 ? -14.061 -0.244 11.652 1.00 91.12 121 VAL A CA 1
ATOM 926 C C . VAL A 1 121 ? -15.342 -0.421 12.463 1.00 91.12 121 VAL A C 1
ATOM 928 O O . VAL A 1 121 ? -15.570 0.326 13.411 1.00 91.12 121 VAL A O 1
ATOM 931 N N . ALA A 1 122 ? -16.200 -1.360 12.069 1.00 89.94 122 ALA A N 1
ATOM 932 C CA . ALA A 1 122 ? -17.516 -1.550 12.679 1.00 89.94 122 ALA A CA 1
ATOM 933 C C . ALA A 1 122 ? -17.464 -2.286 14.031 1.00 89.94 122 ALA A C 1
ATOM 935 O O . ALA A 1 122 ? -18.381 -2.154 14.838 1.00 89.94 122 ALA A O 1
ATOM 936 N N . SER A 1 123 ? -16.409 -3.063 14.279 1.00 86.38 123 SER A N 1
ATOM 937 C CA . SER A 1 123 ? -16.196 -3.811 15.521 1.00 86.38 123 SER A CA 1
ATOM 938 C C . SER A 1 123 ? -14.742 -3.737 15.972 1.00 86.38 123 SER A C 1
ATOM 940 O O . SER A 1 123 ? -13.848 -3.714 15.125 1.00 86.38 123 SER A O 1
ATOM 942 N N . ASP A 1 124 ? -14.498 -3.793 17.282 1.00 82.75 124 ASP A N 1
ATOM 943 C CA . ASP A 1 124 ? -13.147 -3.785 17.850 1.00 82.75 124 ASP A CA 1
ATOM 944 C C . ASP A 1 124 ? -12.264 -4.858 17.204 1.00 82.75 124 ASP A C 1
ATOM 946 O O . ASP A 1 124 ? -12.522 -6.061 17.285 1.00 82.75 124 ASP A O 1
ATOM 950 N N . SER A 1 125 ? -11.218 -4.406 16.520 1.00 86.19 125 SER A N 1
ATOM 951 C CA . SER A 1 125 ? -10.262 -5.265 15.840 1.00 86.19 125 SER A CA 1
ATOM 952 C C . SER A 1 125 ? -8.929 -4.553 15.724 1.00 86.19 125 SER A C 1
ATOM 954 O O . SER A 1 125 ? -8.859 -3.342 15.521 1.00 86.19 125 SER A O 1
ATOM 956 N N . ASN A 1 126 ? -7.863 -5.343 15.747 1.00 88.19 126 ASN A N 1
ATOM 957 C CA . ASN A 1 126 ? -6.541 -4.855 15.399 1.00 88.19 126 ASN A CA 1
ATOM 958 C C . ASN A 1 126 ? -6.508 -4.457 13.924 1.00 88.19 126 ASN A C 1
ATOM 960 O O . ASN A 1 126 ? -7.076 -5.151 13.067 1.00 88.19 126 ASN A O 1
ATOM 964 N N . VAL A 1 127 ? -5.798 -3.370 13.640 1.00 90.69 127 VAL A N 1
ATOM 965 C CA . VAL A 1 127 ? -5.550 -2.887 12.285 1.00 90.69 127 VAL A CA 1
ATOM 966 C C . VAL A 1 127 ? -4.087 -3.126 11.958 1.00 90.69 127 VAL A C 1
ATOM 968 O O . VAL A 1 127 ? -3.182 -2.675 12.654 1.00 90.69 127 VAL A O 1
ATOM 971 N N . ARG A 1 128 ? -3.849 -3.844 10.867 1.00 92.81 128 ARG A N 1
ATOM 972 C CA . ARG A 1 128 ? -2.525 -4.052 10.298 1.00 92.81 128 ARG A CA 1
ATOM 973 C C . ARG A 1 128 ? -2.383 -3.180 9.068 1.00 92.81 128 ARG A C 1
ATOM 975 O O . ARG A 1 128 ? -3.209 -3.244 8.156 1.00 92.81 128 ARG A O 1
ATOM 982 N N . ILE A 1 129 ? -1.302 -2.418 9.020 1.00 95.50 129 ILE A N 1
ATOM 983 C CA . ILE A 1 129 ? -0.946 -1.619 7.854 1.00 95.50 129 ILE A CA 1
ATOM 984 C C . ILE A 1 129 ? 0.397 -2.111 7.347 1.00 95.50 129 ILE A C 1
ATOM 986 O O . ILE A 1 129 ? 1.348 -2.212 8.113 1.00 95.50 129 ILE A O 1
ATOM 990 N N . MET A 1 130 ? 0.481 -2.431 6.061 1.00 95.69 130 MET A N 1
ATOM 991 C CA . MET A 1 130 ? 1.693 -2.927 5.423 1.00 95.69 130 MET A CA 1
ATOM 992 C C . MET A 1 130 ? 2.057 -2.066 4.215 1.00 95.69 130 MET A C 1
ATOM 994 O O . MET A 1 130 ? 1.207 -1.730 3.390 1.00 95.69 130 MET A O 1
ATOM 998 N N . LEU A 1 131 ? 3.345 -1.769 4.087 1.00 95.88 131 LEU A N 1
ATOM 999 C CA . LEU A 1 131 ? 3.959 -1.141 2.929 1.00 95.88 131 LEU A CA 1
ATOM 1000 C C . LEU A 1 131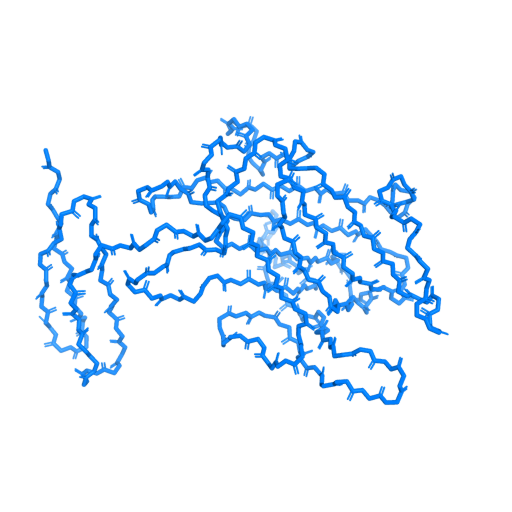 ? 4.802 -2.170 2.179 1.00 95.88 131 LEU A C 1
ATOM 1002 O O . LEU A 1 131 ? 5.689 -2.798 2.753 1.00 95.88 131 LEU A O 1
ATOM 1006 N N . GLY A 1 132 ? 4.546 -2.323 0.884 1.00 94.12 132 GLY A N 1
ATOM 1007 C CA . GLY A 1 132 ? 5.440 -3.048 -0.017 1.00 94.12 132 GLY A CA 1
ATOM 1008 C C . GLY A 1 132 ? 6.362 -2.063 -0.715 1.00 94.12 132 GLY A C 1
ATOM 1009 O O . GLY A 1 132 ? 5.888 -1.200 -1.459 1.00 94.12 132 GLY A O 1
ATOM 1010 N N . LEU A 1 133 ? 7.667 -2.183 -0.499 1.00 92.50 133 LEU A N 1
ATOM 1011 C CA . LEU A 1 133 ? 8.658 -1.259 -1.036 1.00 92.50 133 LEU A CA 1
ATOM 1012 C C . LEU A 1 133 ? 9.415 -1.855 -2.219 1.00 92.50 133 LEU A C 1
ATOM 1014 O O . LEU A 1 133 ? 9.652 -3.060 -2.322 1.00 92.50 133 LEU A O 1
ATOM 1018 N N . GLN A 1 134 ? 9.856 -0.962 -3.091 1.00 88.31 134 GLN A N 1
ATOM 1019 C CA . GLN A 1 134 ? 10.789 -1.225 -4.168 1.00 88.31 134 GLN A CA 1
ATOM 1020 C C . GLN A 1 134 ? 12.020 -0.338 -4.011 1.00 88.31 134 GLN A C 1
ATOM 1022 O O . GLN A 1 134 ? 11.969 0.782 -3.501 1.00 88.31 134 GLN A O 1
ATOM 1027 N N . LYS A 1 135 ? 13.154 -0.852 -4.466 1.00 84.81 135 LYS A N 1
ATOM 1028 C CA . LYS A 1 135 ? 14.381 -0.080 -4.635 1.00 84.81 135 LYS A CA 1
ATOM 1029 C C . LYS A 1 135 ? 14.212 0.870 -5.829 1.00 84.81 135 LYS A C 1
ATOM 1031 O O . LYS A 1 135 ? 13.484 0.533 -6.760 1.00 84.81 135 LYS A O 1
ATOM 1036 N N . PRO A 1 136 ? 14.958 1.987 -5.898 1.00 80.62 136 PRO A N 1
ATOM 1037 C CA . PRO A 1 136 ? 14.918 2.901 -7.047 1.00 80.62 136 PRO A CA 1
ATOM 1038 C C . PRO A 1 136 ? 15.194 2.256 -8.415 1.00 80.62 136 PRO A C 1
ATOM 1040 O O . PRO A 1 136 ? 14.850 2.819 -9.448 1.00 80.62 136 PRO A O 1
ATOM 1043 N N . ASN A 1 137 ? 15.838 1.086 -8.435 1.00 75.56 137 ASN A N 1
ATOM 1044 C CA . ASN A 1 137 ? 16.098 0.308 -9.646 1.00 75.56 137 ASN A CA 1
ATOM 1045 C C . ASN A 1 137 ? 14.985 -0.708 -9.982 1.00 75.56 137 ASN A C 1
ATOM 1047 O O . ASN A 1 137 ? 15.210 -1.588 -10.807 1.00 75.56 137 ASN A O 1
ATOM 1051 N N . GLY A 1 138 ? 13.825 -0.636 -9.322 1.00 76.12 138 GLY A N 1
ATOM 1052 C CA . GLY A 1 138 ? 12.686 -1.541 -9.519 1.00 76.12 138 GLY A CA 1
ATOM 1053 C C . GLY A 1 138 ? 12.813 -2.903 -8.826 1.00 76.12 138 GLY A C 1
ATOM 1054 O O . GLY A 1 138 ? 11.887 -3.708 -8.877 1.00 76.12 138 GLY A O 1
ATOM 1055 N N . GLY A 1 139 ? 13.938 -3.190 -8.162 1.00 79.44 139 GLY A N 1
ATOM 1056 C CA . GLY A 1 139 ? 14.097 -4.421 -7.386 1.00 79.44 139 GLY A CA 1
ATOM 1057 C C . GLY A 1 139 ? 13.229 -4.434 -6.123 1.00 79.44 139 GLY A C 1
ATOM 1058 O O . GLY A 1 139 ? 12.882 -3.382 -5.592 1.00 79.44 139 GLY A O 1
ATOM 1059 N N . PHE A 1 140 ? 12.929 -5.621 -5.588 1.00 85.31 140 PHE A N 1
ATOM 1060 C CA . PHE A 1 140 ? 12.207 -5.749 -4.317 1.00 85.31 140 PHE A CA 1
ATOM 1061 C C . PHE A 1 140 ? 12.953 -5.030 -3.179 1.00 85.31 140 PHE A C 1
ATOM 1063 O O . PHE A 1 140 ? 14.161 -5.223 -2.988 1.00 85.31 140 PHE A O 1
ATOM 1070 N N . GLY A 1 141 ? 12.231 -4.175 -2.454 1.00 87.25 141 GLY A N 1
ATOM 1071 C CA . GLY A 1 141 ? 12.740 -3.332 -1.371 1.00 87.25 141 GLY A CA 1
ATOM 1072 C C . GLY A 1 141 ? 12.352 -3.801 0.030 1.00 87.25 141 GLY A C 1
ATOM 1073 O O . GLY A 1 141 ? 12.833 -3.215 0.992 1.00 87.25 141 GLY A O 1
ATOM 1074 N N . GLY A 1 142 ? 11.533 -4.849 0.150 1.00 90.75 142 GLY A N 1
ATOM 1075 C CA . GLY A 1 142 ? 11.041 -5.367 1.427 1.00 90.75 142 GLY A CA 1
ATOM 1076 C C . GLY A 1 142 ? 9.558 -5.075 1.654 1.00 90.75 142 GLY A C 1
ATOM 1077 O O . GLY A 1 142 ? 8.980 -4.190 1.025 1.00 90.75 142 GLY A O 1
ATOM 1078 N N . ASN A 1 143 ? 8.953 -5.833 2.567 1.00 92.62 143 ASN A N 1
ATOM 1079 C CA . ASN A 1 143 ? 7.632 -5.538 3.111 1.00 92.62 143 ASN A CA 1
ATOM 1080 C C . ASN A 1 143 ? 7.813 -5.074 4.551 1.00 92.62 143 ASN A C 1
ATOM 1082 O O . ASN A 1 143 ? 8.571 -5.690 5.301 1.00 92.62 143 ASN A O 1
ATOM 1086 N N . PHE A 1 144 ? 7.108 -4.016 4.917 1.00 94.69 144 PHE A N 1
ATOM 1087 C CA . PHE A 1 144 ? 7.170 -3.406 6.234 1.00 94.69 144 PHE A CA 1
ATOM 1088 C C . PHE A 1 144 ? 5.768 -3.229 6.777 1.00 94.69 144 PHE A C 1
ATOM 1090 O O . PHE A 1 144 ? 4.827 -3.112 5.995 1.00 94.69 144 PHE A O 1
ATOM 1097 N N . GLN A 1 145 ? 5.605 -3.198 8.090 1.00 94.06 145 GLN A N 1
ATOM 1098 C CA . GLN A 1 145 ? 4.296 -3.119 8.703 1.00 94.06 145 GLN A CA 1
ATOM 1099 C C . GLN A 1 145 ? 4.287 -2.339 10.005 1.00 94.06 145 GLN A C 1
ATOM 1101 O O . GLN A 1 145 ? 5.292 -2.246 10.699 1.00 94.06 145 GLN A O 1
ATOM 1106 N N . VAL A 1 146 ? 3.094 -1.881 10.350 1.00 92.94 146 VAL A N 1
ATOM 1107 C CA . VAL A 1 146 ? 2.713 -1.514 11.705 1.00 92.94 146 V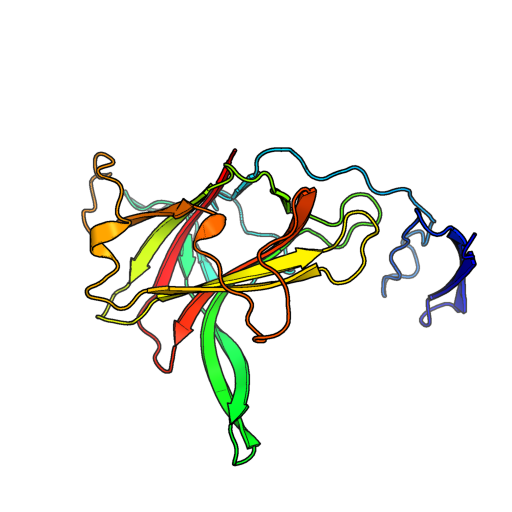AL A CA 1
ATOM 1108 C C . VAL A 1 146 ? 1.518 -2.373 12.092 1.00 92.94 146 VAL A C 1
ATOM 1110 O O . VAL A 1 146 ? 0.612 -2.615 11.282 1.00 92.94 146 VAL A O 1
ATOM 1113 N N . TRP A 1 147 ? 1.536 -2.855 13.329 1.00 89.69 147 TRP A N 1
ATOM 1114 C CA . TRP A 1 147 ? 0.404 -3.517 13.952 1.00 89.69 147 TRP A CA 1
ATOM 1115 C C . TRP A 1 147 ? -0.169 -2.588 15.011 1.00 89.69 147 TRP A C 1
ATOM 1117 O O . TRP A 1 147 ? 0.550 -2.188 15.915 1.00 89.69 147 TRP A O 1
ATOM 1127 N N . LEU A 1 148 ? -1.443 -2.236 14.878 1.00 87.50 148 LEU A N 1
ATOM 1128 C CA . LEU A 1 148 ? -2.137 -1.374 15.823 1.00 87.50 148 LEU A CA 1
ATOM 1129 C C . LEU A 1 148 ? -3.140 -2.223 16.584 1.00 87.50 148 LEU A C 1
ATOM 1131 O O . LEU A 1 148 ? -4.138 -2.676 16.007 1.00 87.50 148 LEU A O 1
ATOM 1135 N N . ALA A 1 149 ? -2.861 -2.460 17.864 1.00 82.19 149 ALA A N 1
ATOM 1136 C CA . ALA A 1 149 ? -3.876 -2.990 18.755 1.00 82.19 149 ALA A CA 1
ATOM 1137 C C . ALA A 1 149 ? -5.008 -1.963 18.930 1.00 82.19 149 ALA A C 1
ATOM 1139 O O . ALA A 1 149 ? -4.790 -0.756 18.801 1.00 82.19 149 ALA A O 1
ATOM 1140 N N . ALA A 1 150 ? -6.230 -2.434 19.192 1.00 72.75 150 ALA A N 1
ATOM 1141 C CA . ALA A 1 150 ? -7.404 -1.561 19.293 1.00 72.75 150 ALA A CA 1
ATOM 1142 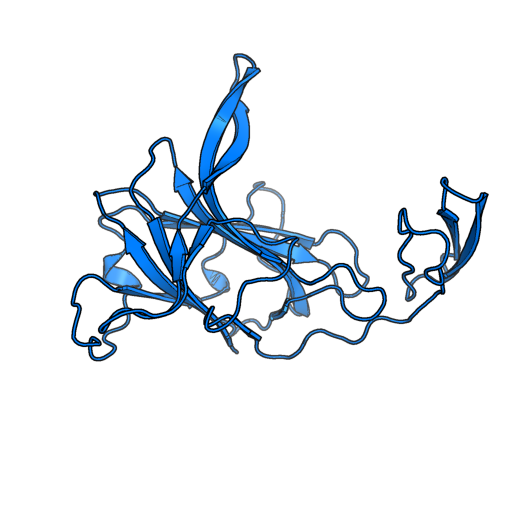C C . ALA A 1 150 ? -7.236 -0.436 20.342 1.00 72.75 150 ALA A C 1
ATOM 1144 O O . ALA A 1 150 ? -7.708 0.679 20.136 1.00 72.75 150 ALA A O 1
ATOM 1145 N N . ASP A 1 151 ? -6.516 -0.700 21.432 1.00 72.38 151 ASP A N 1
ATOM 1146 C CA . ASP A 1 151 ? -6.190 0.261 22.489 1.00 72.38 151 ASP A CA 1
ATOM 1147 C C . ASP A 1 151 ? -5.036 1.216 22.122 1.00 72.38 151 ASP A C 1
ATOM 1149 O O . ASP A 1 151 ? -4.989 2.355 22.598 1.00 72.38 151 ASP A O 1
ATOM 1153 N N . GLU A 1 152 ? -4.134 0.800 21.233 1.00 71.00 152 GLU A N 1
ATOM 1154 C CA . GLU A 1 152 ? -2.988 1.592 20.767 1.00 71.00 152 GLU A CA 1
ATOM 1155 C C . GLU A 1 152 ? -3.346 2.622 19.693 1.00 71.00 152 GLU A C 1
ATOM 1157 O O . GLU A 1 152 ? -2.657 3.641 19.579 1.00 71.00 152 GLU A O 1
ATOM 1162 N N . VAL A 1 153 ? -4.443 2.400 18.954 1.00 68.62 153 VAL A N 1
ATOM 1163 C CA . VAL A 1 153 ? -4.968 3.322 17.928 1.00 68.62 153 VAL A CA 1
ATOM 1164 C C . VAL A 1 153 ? -5.008 4.759 18.451 1.00 68.62 153 VAL A C 1
ATOM 1166 O O . VAL A 1 153 ? -4.551 5.674 17.768 1.00 68.62 153 VAL A O 1
ATOM 1169 N N . SER A 1 154 ? -5.435 4.946 19.704 1.00 65.25 154 SER A N 1
ATOM 1170 C CA . SER A 1 154 ? -5.582 6.253 20.358 1.00 65.25 154 SER A CA 1
ATOM 1171 C C . SER A 1 154 ? -4.324 7.132 20.329 1.00 65.25 154 SER A C 1
ATOM 1173 O O . SER A 1 154 ? -4.444 8.354 20.351 1.00 65.25 154 SER A O 1
ATOM 1175 N N . ARG A 1 155 ? -3.114 6.550 20.277 1.00 66.75 155 ARG A N 1
ATOM 1176 C CA . ARG A 1 155 ? -1.846 7.312 20.259 1.00 66.75 155 ARG A CA 1
ATOM 1177 C C . ARG A 1 155 ? -1.514 7.922 18.899 1.00 66.75 155 ARG A C 1
ATOM 1179 O O . ARG A 1 155 ? -0.726 8.860 18.839 1.00 66.75 155 ARG A O 1
ATOM 1186 N N . LEU A 1 156 ? -2.070 7.365 17.827 1.00 71.19 156 LEU A N 1
ATOM 1187 C CA . LEU A 1 156 ? -1.779 7.750 16.443 1.00 71.19 156 LEU A CA 1
ATOM 1188 C C . LEU A 1 156 ? -2.939 8.500 15.786 1.00 71.19 156 LEU A C 1
ATOM 1190 O O . LEU A 1 156 ? -2.829 8.893 14.623 1.00 71.19 156 LEU A O 1
ATOM 1194 N N . LEU A 1 157 ? -4.038 8.694 16.521 1.00 74.88 157 LEU A N 1
ATOM 1195 C CA . LEU A 1 157 ? -5.171 9.479 16.062 1.00 74.88 157 LEU A CA 1
ATOM 1196 C C . LEU A 1 157 ? -4.797 10.955 15.960 1.00 74.88 157 LEU A C 1
ATOM 1198 O O . LEU A 1 157 ? -4.317 11.568 16.914 1.00 74.88 157 LEU A O 1
ATOM 1202 N N . THR A 1 158 ? -5.084 11.552 14.810 1.00 67.06 158 THR A N 1
ATOM 1203 C CA . THR A 1 158 ? -5.074 13.007 14.666 1.00 67.06 158 THR A CA 1
ATOM 1204 C C . THR A 1 158 ? -6.389 13.580 15.179 1.00 67.06 158 THR A C 1
ATOM 1206 O O . THR A 1 158 ? -7.461 13.098 14.809 1.00 67.06 158 THR A O 1
ATOM 1209 N N . T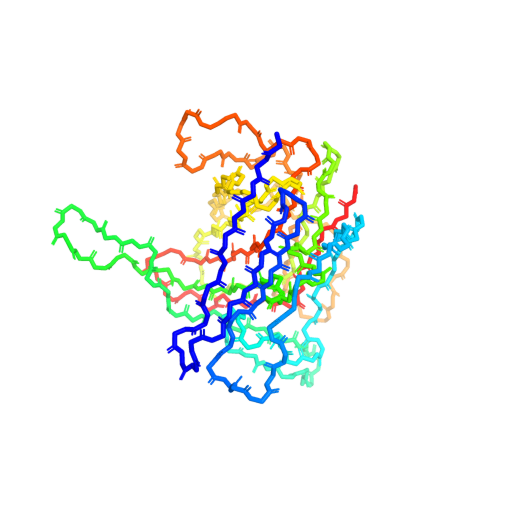HR A 1 159 ? -6.330 14.664 15.950 1.00 58.62 159 THR A N 1
ATOM 1210 C CA . THR A 1 159 ? -7.488 15.515 16.259 1.00 58.62 159 THR A CA 1
ATOM 1211 C C . THR A 1 159 ? -7.861 16.371 15.043 1.00 58.62 159 THR A C 1
ATOM 1213 O O . THR A 1 159 ? -7.720 17.591 15.074 1.00 58.62 159 THR A O 1
ATOM 1216 N N . GLU A 1 160 ? -8.276 15.753 13.939 1.00 55.56 160 GLU A N 1
ATOM 1217 C CA . GLU A 1 160 ? -8.899 16.492 12.835 1.00 55.56 160 GLU A CA 1
ATOM 1218 C C . GLU A 1 160 ? -10.385 16.718 13.169 1.00 55.56 160 GLU A C 1
ATOM 1220 O O . GLU A 1 160 ? -11.020 15.832 13.753 1.00 55.56 160 GLU A O 1
ATOM 1225 N N . PRO A 1 161 ? -10.968 17.888 12.841 1.00 45.84 161 PRO A N 1
ATOM 1226 C CA . PRO A 1 161 ? -12.377 18.139 13.088 1.00 45.84 161 PRO A CA 1
ATOM 1227 C C . PRO A 1 161 ? -13.204 17.141 12.280 1.00 45.84 161 PRO A C 1
ATOM 1229 O O . PRO A 1 161 ? -13.106 17.075 11.054 1.00 45.84 161 PRO A O 1
ATOM 1232 N N . SER A 1 162 ? -14.014 16.348 12.978 1.00 46.78 162 SER A N 1
ATOM 1233 C CA . SER A 1 162 ? -14.863 15.349 12.350 1.00 46.78 162 SER A CA 1
ATOM 1234 C C . SER A 1 162 ? -15.759 16.017 11.303 1.00 46.78 162 SER A C 1
ATOM 1236 O O . SER A 1 162 ? -16.530 16.931 11.611 1.00 46.78 162 SER A O 1
ATOM 1238 N N . THR A 1 163 ? -15.743 15.484 10.081 1.00 54.09 163 THR A N 1
ATOM 1239 C CA . THR A 1 163 ? -16.957 15.442 9.255 1.00 54.09 163 THR A CA 1
ATOM 1240 C C . THR A 1 163 ? -18.137 14.984 10.119 1.00 54.09 163 THR A C 1
ATOM 1242 O O . THR A 1 163 ? -17.915 14.286 11.101 1.00 54.09 163 THR A O 1
ATOM 1245 N N . SER A 1 164 ? -19.380 15.323 9.775 1.00 55.47 164 SER A N 1
ATOM 1246 C CA . SER A 1 164 ? -20.592 15.074 10.590 1.00 55.47 164 SER A CA 1
ATOM 1247 C C . SER A 1 164 ? -20.818 13.635 11.107 1.00 55.47 164 SER A C 1
ATOM 1249 O O . SER A 1 164 ? -21.750 13.410 11.872 1.00 55.47 164 SER A O 1
ATOM 1251 N N . ASP A 1 165 ? -19.998 12.670 10.693 1.00 69.12 165 ASP A N 1
ATOM 1252 C CA . ASP A 1 165 ? -19.969 11.285 11.146 1.00 69.12 165 ASP A CA 1
ATOM 1253 C C . ASP A 1 165 ? -18.715 11.016 12.008 1.00 69.12 165 ASP A C 1
ATOM 1255 O O . ASP A 1 165 ? -17.597 10.906 11.495 1.00 69.12 165 ASP A O 1
ATOM 1259 N N . ALA A 1 166 ? -18.923 10.897 13.325 1.00 68.06 166 ALA A N 1
ATOM 1260 C CA . ALA A 1 166 ? -17.888 10.641 14.331 1.00 68.06 166 ALA A CA 1
ATOM 1261 C C . ALA A 1 166 ? -17.265 9.230 14.253 1.00 68.06 166 ALA A C 1
ATOM 1263 O O . ALA A 1 166 ? -16.339 8.937 15.007 1.00 68.06 166 ALA A O 1
ATOM 1264 N N . SER A 1 167 ? -17.755 8.350 13.369 1.00 81.62 167 SER A N 1
ATOM 1265 C CA . SER A 1 167 ? -17.188 7.006 13.186 1.00 81.62 167 SER A CA 1
ATOM 1266 C C . SER A 1 167 ? -15.865 6.999 12.413 1.00 81.62 167 SER A C 1
ATOM 1268 O O . SER A 1 167 ? -15.099 6.043 12.533 1.00 81.62 167 SER A O 1
ATOM 1270 N N . TRP A 1 168 ? -15.576 8.051 11.638 1.00 87.44 168 TRP A N 1
ATOM 1271 C CA . TRP A 1 168 ? -14.328 8.158 10.885 1.00 87.44 168 TRP A CA 1
ATOM 1272 C C . TRP A 1 168 ? -13.170 8.600 11.772 1.00 87.44 168 TRP A C 1
ATOM 1274 O O . TRP A 1 168 ? -13.234 9.615 12.461 1.00 87.44 168 TRP A O 1
ATOM 1284 N N . GLN A 1 169 ? -12.079 7.856 11.671 1.00 87.75 169 GLN A N 1
ATOM 1285 C CA . GLN A 1 169 ? -10.826 8.078 12.369 1.00 87.75 169 GLN A CA 1
ATOM 1286 C C . GLN A 1 169 ? -9.718 8.369 11.358 1.00 87.75 169 GLN A C 1
ATOM 1288 O O . GLN A 1 169 ? -9.765 7.908 10.215 1.00 87.75 169 GLN A O 1
ATOM 1293 N N . SER A 1 170 ? -8.706 9.115 11.792 1.00 90.19 170 SER A N 1
ATOM 1294 C CA . SER A 1 170 ? -7.532 9.438 10.983 1.00 90.19 170 SER A CA 1
ATOM 1295 C C . SER A 1 170 ? -6.270 9.058 11.741 1.00 90.19 170 SER A C 1
ATOM 1297 O O . SER A 1 170 ? -6.031 9.569 12.833 1.00 90.19 170 SER A O 1
ATOM 1299 N N . LEU A 1 171 ? -5.471 8.166 11.158 1.00 91.69 171 LEU A N 1
ATOM 1300 C CA . LEU A 1 171 ? -4.128 7.837 11.633 1.00 91.69 171 LEU A CA 1
ATOM 1301 C C . LEU A 1 171 ? -3.111 8.713 10.919 1.00 91.69 171 LEU A C 1
ATOM 1303 O O . LEU A 1 171 ? -3.256 8.953 9.721 1.00 91.69 171 LEU A O 1
ATOM 1307 N N . ASP A 1 172 ? -2.055 9.101 11.625 1.00 93.56 172 ASP A N 1
ATOM 1308 C CA . ASP A 1 172 ? -0.870 9.730 11.042 1.00 93.56 172 ASP A CA 1
ATOM 1309 C C . ASP A 1 172 ? 0.401 9.039 11.552 1.00 93.56 172 ASP A C 1
ATOM 1311 O O . ASP A 1 172 ? 0.872 9.273 12.667 1.00 93.56 172 ASP A O 1
ATOM 1315 N N . ILE A 1 173 ? 0.934 8.136 10.729 1.00 94.25 173 ILE A N 1
ATOM 1316 C CA . ILE A 1 173 ? 1.957 7.165 11.114 1.00 94.25 173 ILE A CA 1
ATOM 1317 C C . ILE A 1 173 ? 3.298 7.566 10.490 1.00 94.25 173 ILE A C 1
ATOM 1319 O O . ILE A 1 173 ? 3.433 7.519 9.262 1.00 94.25 173 ILE A O 1
ATOM 1323 N N . PRO A 1 174 ? 4.319 7.920 11.291 1.00 94.19 174 PRO A N 1
ATOM 1324 C CA . PRO A 1 174 ? 5.668 8.106 10.773 1.00 94.19 174 PRO A CA 1
ATOM 1325 C C . PRO A 1 174 ? 6.169 6.822 10.099 1.00 94.19 174 PRO A C 1
ATOM 1327 O O . PRO A 1 174 ? 6.038 5.732 10.651 1.00 94.19 174 PRO A O 1
ATOM 1330 N N . ILE A 1 175 ? 6.835 6.934 8.947 1.00 93.88 175 ILE A N 1
ATOM 1331 C CA . ILE A 1 175 ? 7.439 5.768 8.274 1.00 93.88 175 ILE A CA 1
ATOM 1332 C C . ILE A 1 175 ? 8.478 5.064 9.164 1.00 93.88 175 ILE A C 1
ATOM 1334 O O . ILE A 1 175 ? 8.710 3.867 9.016 1.00 93.88 175 ILE A O 1
ATOM 1338 N N . ALA A 1 176 ? 9.067 5.778 10.127 1.00 90.81 176 ALA A N 1
ATOM 1339 C CA . ALA A 1 176 ? 9.994 5.222 11.108 1.00 90.81 176 ALA A CA 1
ATOM 1340 C C . ALA A 1 176 ? 9.374 4.175 12.058 1.00 90.81 176 ALA A C 1
ATOM 1342 O O . ALA A 1 176 ? 10.138 3.400 12.633 1.00 90.81 176 ALA A O 1
ATOM 1343 N N . GLU A 1 177 ? 8.042 4.144 12.197 1.00 91.75 177 GLU A N 1
ATOM 1344 C CA . GLU A 1 177 ? 7.308 3.141 12.988 1.00 91.75 177 GLU A CA 1
ATOM 1345 C C . GLU A 1 177 ? 7.152 1.809 12.243 1.00 91.75 177 GLU A C 1
ATOM 1347 O O . GLU A 1 177 ? 6.830 0.792 12.846 1.00 91.75 177 GLU A O 1
ATOM 1352 N N . PHE A 1 178 ? 7.370 1.788 10.923 1.00 93.06 178 PHE A N 1
ATOM 1353 C CA . PHE A 1 178 ? 7.206 0.578 10.128 1.00 93.06 178 PHE A CA 1
ATOM 1354 C C . PHE A 1 178 ? 8.382 -0.381 10.322 1.00 93.06 178 PHE A C 1
ATOM 1356 O O . PHE A 1 178 ? 9.523 -0.102 9.941 1.00 93.06 178 PHE A O 1
ATOM 1363 N N . GLU A 1 179 ? 8.071 -1.563 10.837 1.00 92.00 179 GLU A N 1
ATOM 1364 C CA . GLU A 1 179 ? 9.021 -2.642 11.068 1.00 92.00 179 GLU A CA 1
ATOM 1365 C C . GLU A 1 179 ? 9.059 -3.606 9.879 1.00 92.00 179 GLU A C 1
ATOM 1367 O O . GLU A 1 179 ? 8.041 -3.823 9.217 1.00 92.00 179 GLU A O 1
ATOM 1372 N N . PRO A 1 180 ? 10.220 -4.192 9.553 1.00 91.69 180 PRO A N 1
ATOM 1373 C CA . PRO A 1 180 ? 10.306 -5.190 8.496 1.00 91.69 180 PRO A CA 1
ATOM 1374 C C . PRO A 1 180 ? 9.453 -6.417 8.843 1.00 91.69 180 PRO A C 1
ATOM 1376 O O . PRO A 1 180 ? 9.450 -6.893 9.970 1.00 91.69 180 PRO A O 1
ATOM 1379 N N . LEU A 1 181 ? 8.775 -6.991 7.848 1.00 86.00 181 LEU A N 1
ATOM 1380 C CA . LEU A 1 181 ? 8.015 -8.234 8.033 1.00 86.00 181 LEU A CA 1
ATOM 1381 C C . LEU A 1 181 ? 8.923 -9.450 8.313 1.00 86.00 181 LEU A C 1
ATOM 1383 O O . LEU A 1 181 ? 8.450 -10.478 8.786 1.00 86.00 181 LEU A O 1
ATOM 1387 N N . ILE A 1 182 ? 10.209 -9.352 7.962 1.00 80.62 182 ILE A N 1
ATOM 1388 C CA . ILE A 1 182 ? 11.229 -10.382 8.179 1.00 80.62 182 ILE A CA 1
ATOM 1389 C C . ILE A 1 182 ? 12.383 -9.733 8.947 1.00 80.62 182 ILE A C 1
ATOM 1391 O O . ILE A 1 182 ? 12.990 -8.791 8.434 1.00 80.62 182 ILE A O 1
ATOM 1395 N N . ASP A 1 183 ? 12.719 -10.280 10.117 1.00 68.25 183 ASP A N 1
ATOM 1396 C CA . ASP A 1 183 ? 13.607 -9.704 11.150 1.00 68.25 183 ASP A CA 1
ATOM 1397 C C . ASP A 1 183 ? 15.019 -9.288 10.688 1.00 68.25 183 ASP A C 1
ATOM 1399 O O . ASP A 1 183 ? 15.744 -8.602 11.406 1.00 68.25 183 ASP A O 1
ATOM 1403 N N . HIS A 1 184 ? 15.445 -9.693 9.491 1.00 68.94 184 HIS A N 1
ATOM 1404 C CA . HIS A 1 184 ? 16.786 -9.425 8.958 1.00 68.94 184 HIS A CA 1
ATOM 1405 C C . HIS A 1 184 ? 16.832 -8.326 7.885 1.00 68.94 184 HIS A C 1
ATOM 1407 O O . HIS A 1 184 ? 17.896 -8.068 7.320 1.00 68.94 184 HIS A O 1
ATOM 1413 N N . ILE A 1 185 ? 15.704 -7.684 7.568 1.00 67.19 185 ILE A N 1
ATOM 1414 C CA . ILE A 1 185 ? 15.675 -6.550 6.637 1.00 67.19 185 ILE A CA 1
ATOM 1415 C C . ILE A 1 185 ? 15.880 -5.256 7.444 1.00 67.19 185 ILE A C 1
ATOM 1417 O O . ILE A 1 185 ? 15.168 -5.035 8.418 1.00 67.19 185 ILE A O 1
ATOM 1421 N N . PRO A 1 186 ? 16.834 -4.376 7.080 1.00 70.44 186 PRO A N 1
ATOM 1422 C CA . PRO A 1 186 ? 16.957 -3.071 7.727 1.00 70.44 186 PRO A CA 1
ATOM 1423 C C . PRO A 1 186 ? 15.667 -2.253 7.570 1.00 70.44 186 PRO A C 1
ATOM 1425 O O . PRO A 1 186 ? 14.896 -2.486 6.638 1.00 70.44 186 PRO A O 1
ATOM 1428 N N . ARG A 1 187 ? 15.464 -1.276 8.467 1.00 73.44 187 ARG A N 1
ATOM 1429 C CA . ARG A 1 187 ? 14.360 -0.294 8.426 1.00 73.44 187 ARG A CA 1
ATOM 1430 C C . ARG A 1 187 ? 14.140 0.277 7.011 1.00 73.44 187 ARG A C 1
ATOM 1432 O O . ARG A 1 187 ? 15.104 0.297 6.237 1.00 73.44 187 ARG A O 1
ATOM 1439 N N . PRO A 1 188 ? 12.920 0.765 6.681 1.00 72.56 188 PRO A N 1
ATOM 1440 C CA . PRO A 1 188 ? 12.586 1.256 5.346 1.00 72.56 188 PRO A CA 1
ATOM 1441 C C . PRO A 1 188 ? 13.712 2.119 4.762 1.00 72.56 188 PRO A C 1
ATOM 1443 O O . PRO A 1 188 ? 14.079 3.128 5.369 1.00 72.56 188 PRO A O 1
ATOM 1446 N N . PRO A 1 189 ? 14.322 1.718 3.632 1.00 71.81 189 PRO A N 1
ATOM 1447 C CA . PRO A 1 189 ? 15.489 2.425 3.140 1.00 71.81 189 PRO A CA 1
ATOM 1448 C C . PRO A 1 189 ? 15.104 3.822 2.647 1.00 71.81 189 PRO A C 1
ATOM 1450 O O . PRO A 1 189 ? 14.067 4.009 2.008 1.00 71.81 189 PRO A O 1
ATOM 1453 N N . ASN A 1 190 ? 15.977 4.804 2.883 1.00 80.19 190 ASN A N 1
ATOM 1454 C CA . ASN A 1 190 ? 15.820 6.138 2.304 1.00 80.19 190 ASN A CA 1
ATOM 1455 C C . ASN A 1 190 ? 15.708 6.035 0.776 1.00 80.19 190 ASN A C 1
ATOM 1457 O O . ASN A 1 190 ? 16.463 5.291 0.144 1.00 80.19 190 ASN A O 1
ATOM 1461 N N . ASN A 1 191 ? 14.797 6.810 0.184 1.00 86.06 191 ASN A N 1
ATOM 1462 C CA . ASN A 1 191 ? 14.479 6.797 -1.246 1.00 86.06 191 ASN A CA 1
ATOM 1463 C C . ASN A 1 191 ? 13.839 5.492 -1.754 1.00 86.06 191 ASN A C 1
ATOM 1465 O O . ASN A 1 191 ? 13.789 5.269 -2.966 1.00 86.06 191 ASN A O 1
ATOM 1469 N N . ALA A 1 192 ? 13.348 4.621 -0.868 1.00 89.81 192 ALA A N 1
ATOM 1470 C CA . ALA A 1 192 ? 12.506 3.507 -1.283 1.00 89.81 192 ALA A CA 1
ATOM 1471 C C . ALA A 1 192 ? 11.215 4.014 -1.932 1.00 89.81 192 ALA A C 1
ATOM 1473 O O . ALA A 1 192 ? 10.661 5.040 -1.541 1.00 89.81 192 ALA A O 1
ATOM 1474 N N . GLN A 1 193 ? 10.722 3.273 -2.915 1.00 92.00 193 GLN A N 1
ATOM 1475 C CA . GLN A 1 193 ? 9.484 3.583 -3.615 1.00 92.00 193 GLN A CA 1
ATOM 1476 C C . GLN A 1 193 ? 8.369 2.700 -3.064 1.00 92.00 193 GLN A C 1
ATOM 1478 O O . GLN A 1 193 ? 8.493 1.475 -3.056 1.00 92.00 193 GLN A O 1
ATOM 1483 N N . VAL A 1 194 ? 7.275 3.296 -2.596 1.00 94.31 194 VAL A N 1
ATOM 1484 C CA . VAL A 1 194 ? 6.110 2.527 -2.141 1.00 94.31 194 VAL A CA 1
ATOM 1485 C C . VAL A 1 194 ? 5.400 1.967 -3.362 1.00 94.31 194 VAL A C 1
ATOM 1487 O O . VAL A 1 194 ? 4.960 2.719 -4.218 1.00 94.31 194 VAL A O 1
ATOM 1490 N N . SER A 1 195 ? 5.261 0.652 -3.443 1.00 92.19 195 SER A N 1
ATOM 1491 C CA . SER A 1 195 ? 4.540 -0.037 -4.524 1.00 92.19 195 SER A CA 1
ATOM 1492 C C . SER A 1 195 ? 3.162 -0.547 -4.093 1.00 92.19 195 SER A C 1
ATOM 1494 O O . SER A 1 195 ? 2.294 -0.793 -4.934 1.00 92.19 195 SER A O 1
ATOM 1496 N N . LEU A 1 196 ? 2.962 -0.694 -2.782 1.00 94.06 196 LEU A N 1
ATOM 1497 C CA . LEU A 1 196 ? 1.752 -1.213 -2.162 1.00 94.06 196 LEU A CA 1
ATOM 1498 C C . LEU A 1 196 ? 1.532 -0.534 -0.811 1.00 94.06 196 LEU A C 1
ATOM 1500 O O . LEU A 1 196 ? 2.443 -0.519 0.013 1.00 94.06 196 LEU A O 1
ATOM 1504 N N . VAL A 1 197 ? 0.305 -0.083 -0.573 1.00 97.06 197 VAL A N 1
ATOM 1505 C CA . VAL A 1 197 ? -0.249 0.142 0.767 1.00 97.06 197 VAL A CA 1
ATOM 1506 C C . VAL A 1 197 ? -1.354 -0.887 0.977 1.00 97.06 197 VAL A C 1
ATOM 1508 O O . VAL A 1 197 ? -2.242 -1.020 0.135 1.00 97.06 197 VAL A O 1
ATOM 1511 N N . PHE A 1 198 ? -1.295 -1.635 2.072 1.00 96.44 198 PHE A N 1
ATOM 1512 C CA . PHE A 1 198 ? -2.312 -2.605 2.464 1.00 96.44 198 PHE A CA 1
ATOM 1513 C C . PHE A 1 198 ? -2.808 -2.274 3.865 1.00 96.44 198 PHE A C 1
ATOM 1515 O O . PHE A 1 198 ? -2.014 -2.266 4.798 1.00 96.44 198 PHE A O 1
ATOM 1522 N N . VAL A 1 199 ? -4.105 -2.015 4.002 1.00 96.75 199 VAL A N 1
ATOM 1523 C CA . VAL A 1 199 ? -4.767 -1.783 5.293 1.00 96.75 199 VAL A CA 1
ATOM 1524 C C . VAL A 1 199 ? -5.732 -2.932 5.519 1.00 96.75 199 VAL A C 1
ATOM 1526 O O . VAL A 1 199 ? -6.529 -3.235 4.629 1.00 96.75 199 VAL A O 1
ATOM 1529 N N . ALA A 1 200 ? -5.642 -3.600 6.664 1.00 95.69 200 ALA A N 1
ATOM 1530 C CA . ALA A 1 200 ? -6.428 -4.795 6.916 1.00 95.69 200 ALA A CA 1
ATOM 1531 C C . ALA A 1 200 ? -6.756 -5.015 8.388 1.00 95.69 200 ALA A C 1
ATOM 1533 O O . ALA A 1 200 ? -5.976 -4.669 9.270 1.00 95.69 200 ALA A O 1
ATOM 1534 N N . THR A 1 201 ? -7.866 -5.702 8.630 1.00 93.38 201 THR A N 1
ATOM 1535 C CA . THR A 1 201 ? -8.135 -6.389 9.893 1.00 93.38 201 THR A CA 1
ATOM 1536 C C . THR A 1 201 ? -7.773 -7.860 9.751 1.00 93.38 201 THR A C 1
ATOM 1538 O O . THR A 1 201 ? -7.834 -8.445 8.661 1.00 93.38 201 THR A O 1
ATOM 1541 N N . THR A 1 202 ? -7.333 -8.468 10.848 1.00 85.44 202 THR A N 1
ATOM 1542 C CA . THR A 1 202 ? -6.845 -9.853 10.835 1.00 85.44 202 THR A CA 1
ATOM 1543 C C . THR A 1 202 ? -7.879 -10.804 11.410 1.00 85.44 202 THR A C 1
ATOM 1545 O O . THR A 1 202 ? -8.582 -10.455 12.354 1.00 85.44 202 THR A O 1
ATOM 1548 N N . SER A 1 203 ? -7.975 -11.998 10.823 1.00 73.19 203 SER A N 1
ATOM 1549 C CA . SER A 1 203 ? -8.789 -13.132 11.286 1.00 73.19 203 SER A CA 1
ATOM 1550 C C . SER A 1 203 ? -10.313 -12.959 11.234 1.00 73.19 203 SER A C 1
ATOM 1552 O O . SER A 1 203 ? -11.010 -13.959 11.080 1.00 73.19 203 SER A O 1
ATOM 1554 N N . ILE A 1 204 ? -10.842 -11.735 11.310 1.00 82.50 204 ILE A N 1
ATOM 1555 C CA . ILE A 1 204 ? -12.280 -11.443 11.281 1.00 82.50 204 ILE A CA 1
ATOM 1556 C C . ILE A 1 204 ? -12.633 -10.333 10.286 1.00 82.50 204 ILE A C 1
ATOM 1558 O O . ILE A 1 204 ? -11.852 -9.405 10.041 1.00 82.50 204 ILE A O 1
ATOM 1562 N N . GLU A 1 205 ? -13.839 -10.433 9.729 1.00 91.00 205 GLU A N 1
ATOM 1563 C CA . GLU A 1 205 ? -14.473 -9.363 8.965 1.00 91.00 205 GLU A CA 1
ATOM 1564 C C . GLU A 1 205 ? -15.022 -8.327 9.947 1.00 91.00 205 GLU A C 1
ATOM 1566 O O . GLU A 1 205 ? -16.110 -8.482 10.490 1.00 91.00 205 GLU A O 1
ATOM 1571 N N . ALA A 1 206 ? -14.243 -7.281 10.211 1.00 91.94 206 ALA A N 1
ATOM 1572 C CA . ALA A 1 206 ? -14.595 -6.259 11.198 1.00 91.94 206 ALA A CA 1
ATOM 1573 C C . ALA A 1 206 ? -15.281 -5.024 10.578 1.00 91.94 206 ALA A C 1
ATOM 1575 O O . ALA A 1 206 ? -15.378 -3.978 11.216 1.00 91.94 206 ALA A O 1
ATOM 1576 N N . GLY A 1 207 ? -15.707 -5.104 9.311 1.00 93.75 207 GLY A N 1
ATOM 1577 C CA . GLY A 1 207 ? -16.301 -3.970 8.593 1.00 93.75 207 GLY A CA 1
ATOM 1578 C C . GLY A 1 207 ? -15.326 -2.807 8.378 1.00 93.75 207 GLY A C 1
ATOM 1579 O O . GLY A 1 207 ? -15.698 -1.653 8.565 1.00 93.75 207 GLY A O 1
ATOM 1580 N N . LEU A 1 208 ? -14.063 -3.105 8.046 1.00 95.38 208 LEU A N 1
ATOM 1581 C CA . LEU A 1 208 ? -13.057 -2.084 7.740 1.00 95.38 208 LEU A CA 1
ATOM 1582 C C . LEU A 1 208 ? -13.418 -1.331 6.454 1.00 95.38 208 LEU A C 1
ATOM 1584 O O . LEU A 1 208 ? -13.576 -1.934 5.388 1.00 95.38 208 LEU A O 1
ATOM 1588 N N . GLU A 1 209 ? -13.432 -0.007 6.547 1.00 96.25 209 GLU A N 1
ATOM 1589 C CA . GLU A 1 209 ? -13.637 0.905 5.427 1.00 96.25 209 GLU A CA 1
ATOM 1590 C C . GLU A 1 209 ? -12.587 2.012 5.436 1.00 96.25 209 GLU A C 1
ATOM 1592 O O . GLU A 1 209 ? -12.206 2.511 6.493 1.00 96.25 209 GLU A O 1
ATOM 1597 N N . VAL A 1 210 ? -12.111 2.405 4.255 1.00 96.94 210 VAL A N 1
ATOM 1598 C CA . VAL A 1 210 ? -11.099 3.456 4.080 1.00 96.94 210 VAL A CA 1
ATOM 1599 C C . VAL A 1 210 ? -11.621 4.486 3.087 1.00 96.94 210 VAL A C 1
ATOM 1601 O O . VAL A 1 210 ? -12.039 4.134 1.985 1.00 96.94 210 VAL A O 1
ATOM 1604 N N . ALA A 1 211 ? -11.577 5.756 3.483 1.00 96.25 211 ALA A N 1
ATOM 1605 C CA . ALA A 1 211 ? -11.976 6.899 2.665 1.00 96.25 211 ALA A CA 1
ATOM 1606 C C . ALA A 1 211 ? -10.775 7.678 2.116 1.00 96.25 211 ALA A C 1
ATOM 1608 O O . ALA A 1 211 ? -10.911 8.389 1.127 1.00 96.25 211 ALA A O 1
ATOM 1609 N N . GLU A 1 212 ? -9.594 7.552 2.726 1.00 96.50 212 GLU A N 1
ATOM 1610 C CA . GLU A 1 212 ? -8.385 8.193 2.210 1.00 96.50 212 GLU A CA 1
ATOM 1611 C C . GLU A 1 212 ? -7.119 7.439 2.618 1.00 96.50 212 GLU A C 1
ATOM 1613 O O . GLU A 1 212 ? -6.996 6.960 3.749 1.00 96.50 212 GLU A O 1
ATOM 1618 N N . LEU A 1 213 ? -6.160 7.390 1.696 1.00 97.56 213 LEU A N 1
ATOM 1619 C CA . LEU A 1 213 ? -4.765 7.054 1.953 1.00 97.56 213 LEU A CA 1
ATOM 1620 C C . LEU A 1 213 ? -3.888 8.179 1.416 1.00 97.56 213 LEU A C 1
ATOM 1622 O O . LEU A 1 213 ? -4.049 8.576 0.263 1.00 97.56 213 LEU A O 1
ATOM 1626 N N . SER A 1 214 ? -2.927 8.659 2.196 1.00 97.31 214 SER A N 1
ATOM 1627 C CA . SER A 1 214 ? -1.922 9.588 1.682 1.00 97.31 214 SER A CA 1
ATOM 1628 C C . SER A 1 214 ? -0.556 9.372 2.309 1.00 97.31 214 SER A C 1
ATOM 1630 O O . SER A 1 214 ? -0.434 8.901 3.435 1.00 97.31 214 SER A O 1
ATOM 1632 N N . ILE A 1 215 ? 0.491 9.680 1.552 1.00 97.25 215 ILE A N 1
ATOM 1633 C CA . ILE A 1 215 ? 1.867 9.688 2.032 1.00 97.25 215 ILE A CA 1
ATOM 1634 C C . ILE A 1 215 ? 2.481 11.029 1.655 1.00 97.25 215 ILE A C 1
ATOM 1636 O O . ILE A 1 215 ? 2.545 11.379 0.473 1.00 97.25 215 ILE A O 1
ATOM 1640 N N . THR A 1 216 ? 2.938 11.763 2.663 1.00 95.88 216 THR A N 1
ATOM 1641 C CA . THR A 1 216 ? 3.595 13.067 2.517 1.00 95.88 216 THR A CA 1
ATOM 1642 C C . THR A 1 216 ? 4.940 13.063 3.241 1.00 95.88 216 THR A C 1
ATOM 1644 O O . THR A 1 216 ? 5.105 12.247 4.148 1.00 95.88 216 THR A O 1
ATOM 1647 N N . PRO A 1 217 ? 5.887 13.947 2.875 1.00 89.75 217 PRO A N 1
ATOM 1648 C CA . PRO A 1 217 ? 7.117 14.166 3.634 1.00 89.75 217 PRO A CA 1
ATOM 1649 C C . PRO A 1 217 ? 6.892 14.625 5.073 1.00 89.75 217 PRO A C 1
ATOM 1651 O O . PRO A 1 217 ? 5.769 15.064 5.414 1.00 89.75 217 PRO A O 1
#